Protein AF-A0A943G9S7-F1 (afdb_monomer_lite)

Sequence (326 aa):
RADAIAAVGNPVALDTYTQAGNLLAGADPEYLALVVYMPETVGNEANYRGQTAPKIELGVNLVATQDTVESDSFDNQYDADAAYEKIYVDNGNGTYTEDGQLYVLIEDTYIPVTADDTVDGLYTNENGDAYVATQQAVKSTFENGADHITFIQDVSLENTGSYGNGTPDTYILTPNAVLDLNGHTITVLSNDCFMIAGSGTVIKNGQIKAGPMSGSATGKITYSLAVTANSQDVVIEDLVCEGGIEVLGRSTATLRNVTVTATNFYTMYLVGGATATVESGDFTAKSGLQHFYIQDGGSELILKGGTFSGGTPTKTGSGTLTNLIG

pLDDT: mean 88.07, std 11.84, range [48.5, 98.94]

Radius of gyration: 26.95 Å; chains: 1; bounding box: 69×49×82 Å

Foldseek 3Di:
DVVLCVVVPHDDDPLQDDDDDDDDDPDDDDDDDDDDDDDPPDDCVPPDDDDDDDDDDDDDDDDDAQDQPDADPPGSCPCVVPDDDFDWRDPVQQWTDTPNWIFHAAPNDTATWDDDPPFPQWIAGPVRAIEGRELRNLLVCQVVQHQHYEYSEAYEHDQSAAPDPRDRAAERQHANHEAHPRAYEYEYPYLAEHEYQHANYEYEDYEFEFDAHPPDPPATRFAHYEYDNLHENYEYEHYEYEHAYEYEAVYEYEYYAYEFAGGPAANYEYDRLYEYEYQEYEFEGDPPYANYEHADQNYEYEYNYYAYDVGDHGYDHDYYYHYNDD

Structure (mmCIF, N/CA/C/O backbone):
data_AF-A0A943G9S7-F1
#
_entry.id   AF-A0A943G9S7-F1
#
loop_
_atom_site.group_PDB
_atom_site.id
_atom_site.type_symbol
_atom_site.label_atom_id
_atom_site.label_alt_id
_atom_site.label_comp_id
_atom_site.label_asym_id
_atom_site.label_entity_id
_atom_site.label_seq_id
_atom_site.pdbx_PDB_ins_code
_atom_site.Cartn_x
_atom_site.Cartn_y
_atom_site.Cartn_z
_atom_site.occupancy
_atom_site.B_iso_or_equiv
_atom_site.auth_seq_id
_atom_site.auth_comp_id
_atom_site.auth_asym_id
_atom_site.auth_atom_id
_atom_site.pdbx_PDB_model_num
ATOM 1 N N . ARG A 1 1 ? 45.496 -1.214 -12.993 1.00 72.38 1 ARG A N 1
ATOM 2 C CA . ARG A 1 1 ? 44.106 -0.753 -12.758 1.00 72.38 1 ARG A CA 1
ATOM 3 C C . ARG A 1 1 ? 43.838 0.557 -13.486 1.00 72.38 1 ARG A C 1
ATOM 5 O O . ARG A 1 1 ? 43.071 0.512 -14.431 1.00 72.38 1 ARG A O 1
ATOM 12 N N . ALA A 1 2 ? 44.473 1.670 -13.095 1.00 79.00 2 ALA A N 1
ATOM 13 C CA . ALA A 1 2 ? 44.256 2.980 -13.723 1.00 79.00 2 ALA A CA 1
ATOM 14 C C . ALA A 1 2 ? 44.437 2.940 -15.250 1.00 79.00 2 ALA A C 1
ATOM 16 O O . ALA A 1 2 ? 43.547 3.375 -15.965 1.00 79.00 2 ALA A O 1
ATOM 17 N N . ASP A 1 3 ? 45.502 2.298 -15.736 1.00 83.44 3 ASP A N 1
ATOM 18 C CA . ASP A 1 3 ? 45.752 2.182 -17.180 1.00 83.44 3 ASP A CA 1
ATOM 19 C C . ASP A 1 3 ? 44.702 1.330 -17.912 1.00 83.44 3 ASP A C 1
ATOM 21 O O . ASP A 1 3 ? 44.318 1.650 -19.030 1.00 83.44 3 ASP A O 1
ATOM 25 N N . ALA A 1 4 ? 44.194 0.268 -17.275 1.00 80.00 4 ALA A N 1
ATOM 26 C CA . ALA A 1 4 ? 43.162 -0.596 -17.857 1.00 80.00 4 ALA A CA 1
ATOM 27 C C . ALA A 1 4 ? 41.788 0.093 -17.886 1.00 80.00 4 ALA A C 1
ATOM 29 O O . ALA A 1 4 ? 41.068 -0.021 -18.869 1.00 80.00 4 ALA A O 1
ATOM 30 N N . ILE A 1 5 ? 41.453 0.842 -16.829 1.00 81.06 5 ILE A N 1
ATOM 31 C CA . ILE A 1 5 ? 40.248 1.680 -16.761 1.00 81.06 5 ILE A CA 1
ATOM 32 C C . ILE A 1 5 ? 40.331 2.807 -17.799 1.00 81.06 5 ILE A C 1
ATOM 34 O O . ILE A 1 5 ? 39.377 3.036 -18.529 1.00 81.06 5 ILE A O 1
ATOM 38 N N . ALA A 1 6 ? 41.487 3.464 -17.917 1.00 83.94 6 ALA A N 1
ATOM 39 C CA . ALA A 1 6 ? 41.703 4.523 -18.898 1.00 83.94 6 ALA A CA 1
ATOM 40 C C . ALA A 1 6 ? 41.626 4.006 -20.344 1.00 83.94 6 ALA A C 1
ATOM 42 O O . ALA A 1 6 ? 41.114 4.709 -21.209 1.00 83.94 6 ALA A O 1
ATOM 43 N N . ALA A 1 7 ? 42.089 2.777 -20.605 1.00 83.69 7 ALA A N 1
ATOM 44 C CA . ALA A 1 7 ? 42.025 2.161 -21.930 1.00 83.69 7 ALA A CA 1
ATOM 45 C C . ALA A 1 7 ? 40.589 1.885 -22.407 1.00 83.69 7 ALA A C 1
ATOM 47 O O . ALA A 1 7 ? 40.342 1.927 -23.609 1.00 83.69 7 ALA A O 1
ATOM 48 N N . VAL A 1 8 ? 39.652 1.629 -21.486 1.00 83.19 8 VAL A N 1
ATOM 49 C CA . VAL A 1 8 ? 38.223 1.431 -21.802 1.00 83.19 8 VAL A CA 1
ATOM 50 C C . VAL A 1 8 ? 37.393 2.715 -21.656 1.00 83.19 8 VAL A C 1
ATOM 52 O O . VAL A 1 8 ? 36.189 2.713 -21.896 1.00 83.19 8 VAL A O 1
ATOM 55 N N . GLY A 1 9 ? 38.030 3.829 -21.280 1.00 81.75 9 GLY A N 1
ATOM 56 C CA . GLY A 1 9 ? 37.403 5.142 -21.145 1.00 81.75 9 GLY A CA 1
ATOM 57 C C . GLY A 1 9 ? 36.509 5.252 -19.910 1.00 81.75 9 GLY A C 1
ATOM 58 O O . GLY A 1 9 ? 36.973 5.658 -18.846 1.00 81.75 9 GLY A O 1
ATOM 59 N N . ASN A 1 10 ? 35.230 4.899 -20.064 1.00 76.44 10 ASN A N 1
ATOM 60 C CA . ASN A 1 10 ? 34.181 5.057 -19.052 1.00 76.44 10 ASN A CA 1
ATOM 61 C C . ASN A 1 10 ? 33.558 3.694 -18.707 1.00 76.44 10 ASN A C 1
ATOM 63 O O . ASN A 1 10 ? 32.443 3.408 -19.144 1.00 76.44 10 ASN A O 1
ATOM 67 N N . PRO A 1 11 ? 34.263 2.820 -17.967 1.00 80.25 11 PRO A N 1
ATOM 68 C CA . PRO A 1 11 ? 33.695 1.534 -17.596 1.00 80.25 11 PRO A CA 1
ATOM 69 C C . PRO A 1 11 ? 32.494 1.727 -16.668 1.00 80.25 11 PRO A C 1
ATOM 71 O O . PRO A 1 11 ? 32.549 2.520 -15.725 1.00 80.25 11 PRO A O 1
ATOM 74 N N . VAL A 1 12 ? 31.440 0.956 -16.915 1.00 80.81 12 VAL A N 1
ATOM 75 C CA . VAL A 1 12 ? 30.284 0.822 -16.021 1.00 80.81 12 VAL A CA 1
ATOM 76 C C . VAL A 1 12 ? 30.377 -0.482 -15.229 1.00 80.81 12 VAL A C 1
ATOM 78 O O . VAL A 1 12 ? 31.225 -1.336 -15.508 1.00 80.81 12 VAL A O 1
ATOM 81 N N . ALA A 1 13 ? 29.538 -0.628 -14.207 1.00 78.88 13 ALA A N 1
ATOM 82 C CA . ALA A 1 13 ? 29.465 -1.868 -13.451 1.00 78.88 13 ALA A CA 1
ATOM 83 C C . ALA A 1 13 ? 28.890 -2.995 -14.329 1.00 78.88 13 ALA A C 1
ATOM 85 O O . ALA A 1 13 ? 27.973 -2.777 -15.118 1.00 78.88 13 ALA A O 1
ATOM 86 N N . LEU A 1 14 ? 29.463 -4.199 -14.222 1.00 77.50 14 LEU A N 1
ATOM 87 C CA . LEU A 1 14 ? 29.097 -5.329 -15.086 1.00 77.50 14 LEU A CA 1
ATOM 88 C C . LEU A 1 14 ? 27.640 -5.776 -14.892 1.00 77.50 14 LEU A C 1
ATOM 90 O O . LEU A 1 14 ? 27.011 -6.217 -15.843 1.00 77.50 14 LEU A O 1
ATOM 94 N N . ASP A 1 15 ? 27.115 -5.658 -13.675 1.00 70.75 15 ASP A N 1
ATOM 95 C CA . ASP A 1 15 ? 25.747 -6.033 -13.297 1.00 70.75 15 ASP A CA 1
ATOM 96 C C . ASP A 1 15 ? 24.657 -5.150 -13.923 1.00 70.75 15 ASP A C 1
ATOM 98 O O . ASP A 1 15 ? 23.493 -5.531 -13.920 1.00 70.75 15 ASP A O 1
ATOM 102 N N . THR A 1 16 ? 25.034 -4.000 -14.481 1.00 64.81 16 THR A N 1
ATOM 103 C CA . THR A 1 16 ? 24.116 -3.013 -15.072 1.00 64.81 16 THR A CA 1
ATOM 104 C C . THR A 1 16 ? 24.398 -2.744 -16.551 1.00 64.81 16 THR A C 1
ATOM 106 O O . THR A 1 16 ? 23.715 -1.937 -17.178 1.00 64.81 16 THR A O 1
ATOM 109 N N . TYR A 1 17 ? 25.402 -3.402 -17.141 1.00 75.31 17 TYR A N 1
ATOM 110 C CA . TYR A 1 17 ? 25.752 -3.178 -18.539 1.00 75.31 17 TYR A CA 1
ATOM 111 C C . TYR A 1 17 ? 24.788 -3.909 -19.477 1.00 75.31 17 TYR A C 1
ATOM 113 O O . TYR A 1 17 ? 24.785 -5.136 -19.551 1.00 75.31 17 TYR A O 1
ATOM 121 N N . THR A 1 18 ? 24.023 -3.140 -20.250 1.00 70.56 18 THR A N 1
ATOM 122 C CA . THR A 1 18 ? 23.314 -3.614 -21.443 1.00 70.56 18 THR A CA 1
ATOM 123 C C . THR A 1 18 ? 23.574 -2.651 -22.595 1.00 70.56 18 THR A C 1
ATOM 125 O O . THR A 1 18 ? 23.620 -1.437 -22.393 1.00 70.56 18 THR A O 1
ATOM 128 N N . GLN A 1 19 ? 23.744 -3.184 -23.804 1.00 74.44 19 GLN A N 1
ATOM 129 C CA . GLN A 1 19 ? 23.865 -2.399 -25.027 1.00 74.44 19 GLN A CA 1
ATOM 130 C C . GLN A 1 19 ? 22.923 -2.972 -26.086 1.00 74.44 19 GLN A C 1
ATOM 132 O O . GLN A 1 19 ? 23.020 -4.148 -26.427 1.00 74.44 19 GLN A O 1
ATOM 137 N N . ALA A 1 20 ? 22.023 -2.132 -26.593 1.00 72.50 20 ALA A N 1
ATOM 138 C CA . ALA A 1 20 ? 21.231 -2.413 -27.784 1.00 72.50 20 ALA A CA 1
ATOM 139 C C . ALA A 1 20 ? 21.891 -1.741 -28.996 1.00 72.50 20 ALA A C 1
ATOM 141 O O . ALA A 1 20 ? 22.454 -0.649 -28.869 1.00 72.50 20 ALA A O 1
ATOM 142 N N . GLY A 1 21 ? 21.825 -2.378 -30.162 1.00 71.88 21 GLY A N 1
ATOM 143 C CA . GLY A 1 21 ? 22.402 -1.839 -31.387 1.00 71.88 21 GLY A CA 1
ATOM 144 C C . GLY A 1 21 ? 22.154 -2.728 -32.600 1.00 71.88 21 GLY A C 1
ATOM 145 O O . GLY A 1 21 ? 21.796 -3.896 -32.461 1.00 71.88 21 GLY A O 1
ATOM 146 N N . ASN A 1 22 ? 22.391 -2.160 -33.784 1.00 72.56 22 ASN A N 1
ATOM 147 C CA . ASN A 1 22 ? 22.291 -2.863 -35.061 1.00 72.56 22 ASN A CA 1
ATOM 148 C C . ASN A 1 22 ? 23.697 -3.080 -35.623 1.00 72.56 22 ASN A C 1
ATOM 150 O O . ASN A 1 22 ? 24.471 -2.131 -35.764 1.00 72.56 22 ASN A O 1
ATOM 154 N N . LEU A 1 23 ? 24.021 -4.316 -35.997 1.00 75.56 23 LEU A N 1
ATOM 155 C CA . LEU A 1 23 ? 25.270 -4.630 -36.686 1.00 75.56 23 LEU A CA 1
ATOM 156 C C . LEU A 1 23 ? 25.058 -4.476 -38.194 1.00 75.56 23 LEU A C 1
ATOM 158 O O . LEU A 1 23 ? 24.641 -5.409 -38.869 1.00 75.56 23 LEU A O 1
ATOM 162 N N . LEU A 1 24 ? 25.328 -3.284 -38.729 1.00 72.50 24 LEU A N 1
ATOM 163 C CA . LEU A 1 24 ? 25.177 -3.034 -40.165 1.00 72.50 24 LEU A CA 1
ATOM 164 C C . LEU A 1 24 ? 26.254 -3.767 -40.980 1.00 72.50 24 LEU A C 1
ATOM 166 O O . LEU A 1 24 ? 27.428 -3.818 -40.603 1.00 72.50 24 LEU A O 1
ATOM 170 N N . ALA A 1 25 ? 25.879 -4.257 -42.162 1.00 71.44 25 ALA A N 1
ATOM 171 C CA . ALA A 1 25 ? 26.810 -4.897 -43.084 1.00 71.44 25 ALA A CA 1
ATOM 172 C C . ALA A 1 25 ? 27.992 -3.971 -43.443 1.00 71.44 25 ALA A C 1
ATOM 174 O O . ALA A 1 25 ? 27.821 -2.887 -44.002 1.00 71.44 25 ALA A O 1
ATOM 175 N N . GLY A 1 26 ? 29.214 -4.422 -43.143 1.00 74.94 26 GLY A N 1
ATOM 176 C CA . GLY A 1 26 ? 30.444 -3.663 -43.393 1.00 74.94 26 GLY A CA 1
ATOM 177 C C . GLY A 1 26 ? 30.731 -2.541 -42.389 1.00 74.94 26 GLY A C 1
ATOM 178 O O . GLY A 1 26 ? 31.685 -1.794 -42.609 1.00 74.94 26 GLY A O 1
ATOM 179 N N . ALA A 1 27 ? 29.944 -2.418 -41.315 1.00 78.00 27 ALA A N 1
ATOM 180 C CA . ALA A 1 27 ? 30.284 -1.554 -40.191 1.00 78.00 27 ALA A CA 1
ATOM 181 C C . ALA A 1 27 ? 31.512 -2.074 -39.435 1.00 78.00 27 ALA A C 1
ATOM 183 O O . ALA A 1 27 ? 31.846 -3.264 -39.476 1.00 78.00 27 ALA A O 1
ATOM 184 N N . ASP A 1 28 ? 32.183 -1.160 -38.738 1.00 81.75 28 ASP A N 1
ATOM 185 C CA . ASP A 1 28 ? 33.265 -1.527 -37.836 1.00 81.75 28 ASP A CA 1
ATOM 186 C C . ASP A 1 28 ? 32.715 -2.409 -36.698 1.00 81.75 28 ASP A C 1
ATOM 188 O O . ASP A 1 28 ? 31.637 -2.127 -36.172 1.00 81.75 28 ASP A O 1
ATOM 192 N N . PRO A 1 29 ? 33.428 -3.479 -36.305 1.00 77.06 29 PRO A N 1
ATOM 193 C CA . PRO A 1 29 ? 32.984 -4.358 -35.232 1.00 77.06 29 PRO A CA 1
ATOM 194 C C . PRO A 1 29 ? 32.877 -3.601 -33.906 1.00 77.06 29 PRO A C 1
ATOM 196 O O . PRO A 1 29 ? 33.794 -2.870 -33.520 1.00 77.06 29 PRO A O 1
ATOM 199 N N . GLU A 1 30 ? 31.788 -3.835 -33.178 1.00 78.25 30 GLU A N 1
ATOM 200 C CA . GLU A 1 30 ? 31.642 -3.355 -31.808 1.00 78.25 30 GLU A CA 1
ATOM 201 C C . GLU A 1 30 ? 32.348 -4.300 -30.831 1.00 78.25 30 GLU A C 1
ATOM 203 O O . GLU A 1 30 ? 32.206 -5.523 -30.893 1.00 78.25 30 GLU A O 1
ATOM 208 N N . TYR A 1 31 ? 33.140 -3.729 -29.923 1.00 79.00 31 TYR A N 1
ATOM 209 C CA . TYR A 1 31 ? 33.925 -4.488 -28.954 1.00 79.00 31 TYR A CA 1
ATOM 210 C C . TYR A 1 31 ? 33.405 -4.264 -27.540 1.00 79.00 31 TYR A C 1
ATOM 212 O O . TYR A 1 31 ? 33.403 -3.140 -27.041 1.00 79.00 31 TYR A O 1
ATOM 220 N N . LEU A 1 32 ? 33.085 -5.361 -26.856 1.00 78.81 32 LEU A N 1
ATOM 221 C CA . LEU A 1 32 ? 32.878 -5.366 -25.414 1.00 78.81 32 LEU A CA 1
ATOM 222 C C . LEU A 1 32 ? 34.218 -5.573 -24.697 1.00 78.81 32 LEU A C 1
ATOM 224 O O . LEU A 1 32 ? 34.875 -6.601 -24.872 1.00 78.81 32 LEU A O 1
ATOM 228 N N . ALA A 1 33 ? 34.616 -4.612 -23.863 1.00 85.06 33 ALA A N 1
ATOM 229 C CA . ALA A 1 33 ? 35.825 -4.702 -23.050 1.00 85.06 33 ALA A CA 1
ATOM 230 C C . ALA A 1 33 ? 35.476 -4.878 -21.567 1.00 85.06 33 ALA A C 1
ATOM 232 O O . ALA A 1 33 ? 34.864 -4.007 -20.954 1.00 85.06 33 ALA A O 1
ATOM 233 N N . LEU A 1 34 ? 35.918 -5.989 -20.970 1.00 84.00 34 LEU A N 1
ATOM 234 C CA . LEU A 1 34 ? 35.745 -6.256 -19.543 1.00 84.00 34 LEU A CA 1
ATOM 235 C C . LEU A 1 34 ? 37.044 -5.998 -18.774 1.00 84.00 34 LEU A C 1
ATOM 237 O O . LEU A 1 34 ? 38.086 -6.581 -19.076 1.00 84.00 34 LEU A O 1
ATOM 241 N N . VAL A 1 35 ? 36.968 -5.175 -17.727 1.00 85.19 35 VAL A N 1
ATOM 242 C CA . VAL A 1 35 ? 38.102 -4.897 -16.837 1.00 85.19 35 VAL A CA 1
ATOM 243 C C . VAL A 1 35 ? 37.880 -5.565 -15.484 1.00 85.19 35 VAL A C 1
ATOM 245 O O . VAL A 1 35 ? 37.068 -5.114 -14.683 1.00 85.19 35 VAL A O 1
ATOM 248 N N . VAL A 1 36 ? 38.654 -6.614 -15.198 1.00 82.69 36 VAL A N 1
ATOM 249 C CA . VAL A 1 36 ? 38.657 -7.304 -13.898 1.00 82.69 36 VAL A CA 1
ATOM 250 C C . VAL A 1 36 ? 39.912 -6.916 -13.118 1.00 82.69 36 VAL A C 1
ATOM 252 O O . VAL A 1 36 ? 41.027 -7.025 -13.631 1.00 82.69 36 VAL A O 1
ATOM 255 N N . TYR A 1 37 ? 39.757 -6.461 -11.874 1.00 80.50 37 TYR A N 1
ATOM 256 C CA . TYR A 1 37 ? 40.886 -6.100 -11.014 1.00 80.50 37 TYR A CA 1
ATOM 257 C C . TYR A 1 37 ? 40.608 -6.391 -9.531 1.00 80.50 37 TYR A C 1
ATOM 259 O O . TYR A 1 37 ? 39.464 -6.388 -9.087 1.00 80.50 37 TYR A O 1
ATOM 267 N N . MET A 1 38 ? 41.672 -6.614 -8.755 1.00 78.06 38 MET A N 1
ATOM 268 C CA . MET A 1 38 ? 41.608 -6.735 -7.291 1.00 78.06 38 MET A CA 1
ATOM 269 C C . MET A 1 38 ? 41.439 -5.352 -6.637 1.00 78.06 38 MET A C 1
ATOM 271 O O . MET A 1 38 ? 42.226 -4.455 -6.959 1.00 78.06 38 MET A O 1
ATOM 275 N N . PRO A 1 39 ? 40.474 -5.149 -5.719 1.00 78.69 39 PRO A N 1
ATOM 276 C CA . PRO A 1 39 ? 40.306 -3.873 -5.026 1.00 78.69 39 PRO A CA 1
ATOM 277 C C . PRO A 1 39 ? 41.534 -3.499 -4.181 1.00 78.69 39 PRO A C 1
ATOM 279 O O . PRO A 1 39 ? 42.114 -4.344 -3.508 1.00 78.69 39 PRO A O 1
ATOM 282 N N . GLU A 1 40 ? 41.893 -2.213 -4.153 1.00 78.44 40 GLU A N 1
ATOM 283 C CA . GLU A 1 40 ? 43.044 -1.700 -3.382 1.00 78.44 40 GLU A CA 1
ATOM 284 C C . GLU A 1 40 ? 42.816 -1.734 -1.860 1.00 78.44 40 GLU A C 1
ATOM 286 O O . GLU A 1 40 ? 43.759 -1.657 -1.077 1.00 78.44 40 GLU A O 1
ATOM 291 N N . THR A 1 41 ? 41.560 -1.873 -1.434 1.00 81.50 41 THR A N 1
ATOM 292 C CA . THR A 1 41 ? 41.162 -2.033 -0.028 1.00 81.50 41 THR A CA 1
ATOM 293 C C . THR A 1 41 ? 41.396 -3.445 0.500 1.00 81.50 41 THR A C 1
ATOM 295 O O . THR A 1 41 ? 41.219 -3.692 1.692 1.00 81.50 41 THR A O 1
ATOM 298 N N . VAL A 1 42 ? 41.762 -4.382 -0.375 1.00 77.25 42 VAL A N 1
ATOM 299 C CA . VAL A 1 42 ? 41.969 -5.781 -0.031 1.00 77.25 42 VAL A CA 1
ATOM 300 C C . VAL A 1 42 ? 43.471 -6.048 0.044 1.00 77.25 42 VAL A C 1
ATOM 302 O O . VAL A 1 42 ? 44.201 -5.889 -0.932 1.00 77.25 42 VAL A O 1
ATOM 305 N N . GLY A 1 43 ? 43.936 -6.431 1.234 1.00 75.31 43 GLY A N 1
ATOM 306 C CA . GLY A 1 43 ? 45.338 -6.747 1.486 1.00 75.31 43 GLY A CA 1
ATOM 307 C C . GLY A 1 43 ? 45.777 -8.099 0.912 1.00 75.31 43 GLY A C 1
ATOM 308 O O . GLY A 1 43 ? 44.995 -8.868 0.348 1.00 75.31 43 GLY A O 1
ATOM 309 N N . ASN A 1 44 ? 47.061 -8.419 1.096 1.00 73.25 44 ASN A N 1
ATOM 310 C CA . ASN A 1 44 ? 47.673 -9.665 0.617 1.00 73.25 44 ASN A CA 1
ATOM 311 C C . ASN A 1 44 ? 47.065 -10.935 1.243 1.00 73.25 44 ASN A C 1
ATOM 313 O O . ASN A 1 44 ? 47.367 -12.041 0.798 1.00 73.25 44 ASN A O 1
ATOM 317 N N . GLU A 1 45 ? 46.223 -10.793 2.263 1.00 74.31 45 GLU A N 1
ATOM 318 C CA . GLU A 1 45 ? 45.441 -11.855 2.889 1.00 74.31 45 GLU A CA 1
ATOM 319 C C . GLU A 1 45 ? 44.411 -12.472 1.931 1.00 74.31 45 GLU A C 1
ATOM 321 O O . GLU A 1 45 ? 44.088 -13.647 2.086 1.00 74.31 45 GLU A O 1
ATOM 326 N N . ALA A 1 46 ? 43.937 -11.726 0.924 1.00 70.25 46 ALA A N 1
ATOM 327 C CA . ALA A 1 46 ? 43.045 -12.254 -0.113 1.00 70.25 46 ALA A CA 1
ATOM 328 C C . ALA A 1 46 ? 43.784 -12.879 -1.300 1.00 70.25 46 ALA A C 1
ATOM 330 O O . ALA A 1 46 ? 43.157 -13.479 -2.176 1.00 70.25 46 ALA A O 1
ATOM 331 N N . ASN A 1 47 ? 45.116 -12.758 -1.345 1.00 72.62 47 ASN A N 1
ATOM 332 C CA . ASN A 1 47 ? 45.882 -13.491 -2.336 1.00 72.62 47 ASN A CA 1
ATOM 333 C C . ASN A 1 47 ? 45.750 -14.976 -2.036 1.00 72.62 47 ASN A C 1
ATOM 335 O O . ASN A 1 47 ? 45.888 -15.436 -0.905 1.00 72.62 47 ASN A O 1
ATOM 339 N N . TYR A 1 48 ? 45.485 -15.733 -3.081 1.00 72.00 48 TYR A N 1
ATOM 340 C CA . TYR A 1 48 ? 45.304 -17.161 -2.994 1.00 72.00 48 TYR A CA 1
ATOM 341 C C . TYR A 1 48 ? 46.592 -17.877 -2.518 1.00 72.00 48 TYR A C 1
ATOM 343 O O . TYR A 1 48 ? 47.673 -17.658 -3.064 1.00 72.00 48 TYR A O 1
ATOM 351 N N . ARG A 1 49 ? 46.482 -18.736 -1.487 1.00 68.81 49 ARG A N 1
ATOM 352 C CA . ARG A 1 49 ? 47.612 -19.471 -0.859 1.00 68.81 49 ARG A CA 1
ATOM 353 C C . ARG A 1 49 ? 47.390 -20.995 -0.755 1.00 68.81 49 ARG A C 1
ATOM 355 O O . ARG A 1 49 ? 48.059 -21.651 0.038 1.00 68.81 49 ARG A O 1
ATOM 362 N N . GLY A 1 50 ? 46.427 -21.548 -1.502 1.00 76.19 50 GLY A N 1
ATOM 363 C CA . GLY A 1 50 ? 46.010 -22.963 -1.445 1.00 76.19 50 GLY A CA 1
ATOM 364 C C . GLY A 1 50 ? 46.462 -23.821 -2.639 1.00 76.19 50 GLY A C 1
ATOM 365 O O . GLY A 1 50 ? 47.373 -23.437 -3.367 1.00 76.19 50 GLY A O 1
ATOM 366 N N . GLN A 1 51 ? 45.810 -24.982 -2.845 1.00 69.56 51 GLN A N 1
ATOM 367 C CA . GLN A 1 51 ? 46.016 -25.872 -4.014 1.00 69.56 51 GLN A CA 1
ATOM 368 C C . GLN A 1 51 ? 44.960 -25.741 -5.140 1.00 69.56 51 GLN A C 1
ATOM 370 O O . GLN A 1 51 ? 45.300 -25.949 -6.303 1.00 69.56 51 GLN A O 1
ATOM 375 N N . THR A 1 52 ? 43.731 -25.297 -4.835 1.00 68.88 52 THR A N 1
ATOM 376 C CA . THR A 1 52 ? 42.678 -24.969 -5.826 1.00 68.88 52 THR A CA 1
ATOM 377 C C . THR A 1 52 ? 42.642 -23.487 -6.238 1.00 68.88 52 THR A C 1
ATOM 379 O O . THR A 1 52 ? 42.191 -22.653 -5.459 1.00 68.88 52 THR A O 1
ATOM 382 N N . ALA A 1 53 ? 43.073 -23.149 -7.459 1.00 78.31 53 ALA A N 1
ATOM 383 C CA . ALA A 1 53 ? 43.119 -21.764 -7.948 1.00 78.31 53 ALA A CA 1
ATOM 384 C C . ALA A 1 53 ? 41.737 -21.065 -7.936 1.00 78.31 53 ALA A C 1
ATOM 386 O O . ALA A 1 53 ? 40.729 -21.718 -8.219 1.00 78.31 53 ALA A O 1
ATOM 387 N N . PRO A 1 54 ? 41.671 -19.747 -7.650 1.00 72.75 54 PRO A N 1
ATOM 388 C CA . PRO A 1 54 ? 40.431 -18.989 -7.744 1.00 72.75 54 PRO A CA 1
ATOM 389 C C . PRO A 1 54 ? 39.966 -18.935 -9.200 1.00 72.75 54 PRO A C 1
ATOM 391 O O . PRO A 1 54 ? 40.763 -18.714 -10.115 1.00 72.75 54 PRO A O 1
ATOM 394 N N . LYS A 1 55 ? 38.667 -19.134 -9.403 1.00 76.25 55 LYS A N 1
ATOM 395 C CA . LYS A 1 55 ? 38.008 -19.098 -10.707 1.00 76.25 55 LYS A CA 1
ATOM 396 C C . LYS A 1 55 ? 36.949 -18.003 -10.683 1.00 76.25 55 LYS A C 1
ATOM 398 O O . LYS A 1 55 ? 36.221 -17.885 -9.702 1.00 76.25 55 LYS A O 1
ATOM 403 N N . ILE A 1 56 ? 36.870 -17.235 -11.764 1.00 75.19 56 ILE A N 1
ATOM 404 C CA . ILE A 1 56 ? 35.742 -16.350 -12.053 1.00 75.19 56 ILE A CA 1
ATOM 405 C C . ILE A 1 56 ? 35.005 -16.984 -13.230 1.00 75.19 56 ILE A C 1
ATOM 407 O O . ILE A 1 56 ? 35.625 -17.299 -14.247 1.00 75.19 56 ILE A O 1
ATOM 411 N N . GLU A 1 57 ? 33.710 -17.222 -13.068 1.00 77.75 57 GLU A N 1
ATOM 412 C CA . GLU A 1 57 ? 32.821 -17.632 -14.151 1.00 77.75 57 GLU A CA 1
ATOM 413 C C . GLU A 1 57 ? 32.035 -16.406 -14.600 1.00 77.75 57 GLU A C 1
ATOM 415 O O . GLU A 1 57 ? 31.481 -15.683 -13.776 1.00 77.75 57 GLU A O 1
ATOM 420 N N . LEU A 1 58 ? 32.052 -16.146 -15.903 1.00 74.81 58 LEU A N 1
ATOM 421 C CA . LEU A 1 58 ? 31.390 -15.012 -16.533 1.00 74.81 58 LEU A CA 1
ATOM 422 C C . LEU A 1 58 ? 30.547 -15.551 -17.683 1.00 74.81 58 LEU A C 1
ATOM 424 O O . LEU A 1 58 ? 30.989 -16.459 -18.392 1.00 74.81 58 LEU A O 1
ATOM 428 N N . GLY A 1 59 ? 29.361 -14.983 -17.866 1.00 68.50 59 GLY A N 1
ATOM 429 C CA . GLY A 1 59 ? 28.478 -15.273 -18.989 1.00 68.50 59 GLY A CA 1
ATOM 430 C C . GLY A 1 59 ? 28.140 -13.991 -19.739 1.00 68.50 59 GLY A C 1
ATOM 431 O O . GLY A 1 59 ? 28.022 -12.933 -19.127 1.00 68.50 59 GLY A O 1
ATOM 432 N N . VAL A 1 60 ? 27.995 -14.099 -21.058 1.00 74.00 60 VAL A N 1
ATOM 433 C CA . VAL A 1 60 ? 27.386 -13.072 -21.910 1.00 74.00 60 VAL A CA 1
ATOM 434 C C . VAL A 1 60 ? 26.172 -13.728 -22.544 1.00 74.00 60 VAL A C 1
ATOM 436 O O . VAL A 1 60 ? 26.312 -14.800 -23.135 1.00 74.00 60 VAL A O 1
ATOM 439 N N . ASN A 1 61 ? 25.003 -13.112 -22.398 1.00 71.81 61 ASN A N 1
ATOM 440 C CA . ASN A 1 61 ? 23.836 -13.494 -23.177 1.00 71.81 61 ASN A CA 1
ATOM 441 C C . ASN A 1 61 ? 23.744 -12.549 -24.375 1.00 71.81 61 ASN A C 1
ATOM 443 O O . ASN A 1 61 ? 23.761 -11.333 -24.193 1.00 71.81 61 ASN A O 1
ATOM 447 N N . LEU A 1 62 ? 23.710 -13.105 -25.584 1.00 75.38 62 LEU A N 1
ATOM 448 C CA . LEU A 1 62 ? 23.579 -12.346 -26.822 1.00 75.38 62 LEU A CA 1
ATOM 449 C C . LEU A 1 62 ? 22.332 -12.844 -27.538 1.00 75.38 62 LEU A C 1
ATOM 451 O O . LEU A 1 62 ? 22.288 -13.989 -27.985 1.00 75.38 62 LEU A O 1
ATOM 455 N N . VAL A 1 63 ? 21.351 -11.959 -27.654 1.00 74.56 63 VAL A N 1
ATOM 456 C CA . VAL A 1 63 ? 20.186 -12.144 -28.514 1.00 74.56 63 VAL A CA 1
ATOM 457 C C . VAL A 1 63 ? 20.345 -11.176 -29.678 1.00 74.56 63 VAL A C 1
ATOM 459 O O . VAL A 1 63 ? 20.674 -10.011 -29.472 1.00 74.56 63 VAL A O 1
ATOM 462 N N . ALA A 1 64 ? 20.182 -11.680 -30.897 1.00 74.69 64 ALA A N 1
ATOM 463 C CA . ALA A 1 64 ? 20.304 -10.907 -32.123 1.00 74.69 64 ALA A CA 1
ATOM 464 C C . ALA A 1 64 ? 19.238 -11.373 -33.119 1.00 74.69 64 ALA A C 1
ATOM 466 O O . ALA A 1 64 ? 18.948 -12.567 -33.196 1.00 74.69 64 ALA A O 1
ATOM 467 N N . THR A 1 65 ? 18.691 -10.428 -33.874 1.00 70.69 65 THR A N 1
ATOM 468 C CA . THR A 1 65 ? 17.744 -10.650 -34.973 1.00 70.69 65 THR A CA 1
ATOM 469 C C . THR A 1 65 ? 18.277 -9.972 -36.231 1.00 70.69 65 THR A C 1
ATOM 471 O O . THR A 1 65 ? 19.034 -9.004 -36.133 1.00 70.69 65 THR A O 1
ATOM 474 N N . GLN A 1 66 ? 17.875 -10.446 -37.409 1.00 74.12 66 GLN A N 1
ATOM 475 C CA . GLN A 1 66 ? 18.109 -9.756 -38.678 1.00 74.12 66 GLN A CA 1
ATOM 476 C C . GLN A 1 66 ? 17.673 -8.281 -38.610 1.00 74.12 66 GLN A C 1
ATOM 478 O O . GLN A 1 66 ? 16.563 -7.969 -38.175 1.00 74.12 66 GLN A O 1
ATOM 483 N N . ASP A 1 67 ? 18.513 -7.375 -39.117 1.00 71.19 67 ASP A N 1
ATOM 484 C CA . ASP A 1 67 ? 18.075 -6.021 -39.463 1.00 71.19 67 ASP A CA 1
ATOM 485 C C . ASP A 1 67 ? 17.399 -6.063 -40.846 1.00 71.19 67 ASP A C 1
ATOM 487 O O . ASP A 1 67 ? 17.937 -6.628 -41.798 1.00 71.19 67 ASP A O 1
ATOM 491 N N . THR A 1 68 ? 16.222 -5.448 -40.989 1.00 68.50 68 THR A N 1
ATOM 492 C CA . THR A 1 68 ? 15.387 -5.473 -42.215 1.00 68.50 68 THR A CA 1
ATOM 493 C C . THR A 1 68 ? 16.064 -4.917 -43.480 1.00 68.50 68 THR A C 1
ATOM 495 O O . THR A 1 68 ? 15.513 -5.015 -44.583 1.00 68.50 68 THR A O 1
ATOM 498 N N . VAL A 1 69 ? 17.257 -4.331 -43.332 1.00 69.19 69 VAL A N 1
ATOM 499 C CA . VAL A 1 69 ? 18.135 -3.880 -44.421 1.00 69.19 69 VAL A CA 1
ATOM 500 C C . VAL A 1 69 ? 18.980 -5.003 -45.044 1.00 69.19 69 VAL A C 1
ATOM 502 O O . VAL A 1 69 ? 19.566 -4.794 -46.108 1.00 69.19 69 VAL A O 1
ATOM 505 N N . GLU A 1 70 ? 19.050 -6.184 -44.425 1.00 67.69 70 GLU A N 1
ATOM 506 C CA . GLU A 1 70 ? 19.762 -7.355 -44.945 1.00 67.69 70 GLU A CA 1
ATOM 507 C C . GLU A 1 70 ? 18.852 -8.217 -45.835 1.00 67.69 70 GLU A C 1
ATOM 509 O O . GLU A 1 70 ? 17.679 -8.411 -45.535 1.00 67.69 70 GLU A O 1
ATOM 514 N N . SER A 1 71 ? 19.379 -8.757 -46.939 1.00 75.25 71 SER A N 1
ATOM 515 C CA . SER A 1 71 ? 18.638 -9.667 -47.829 1.00 75.25 71 SER A CA 1
ATOM 516 C C . SER A 1 71 ? 19.549 -10.762 -48.370 1.00 75.25 71 SER A C 1
ATOM 518 O O . SER A 1 71 ? 20.720 -10.502 -48.665 1.00 75.25 71 SER A O 1
ATOM 520 N N . ASP A 1 72 ? 19.018 -11.973 -48.520 1.00 70.19 72 ASP A N 1
ATOM 521 C CA . ASP A 1 72 ? 19.719 -13.096 -49.140 1.00 70.19 72 ASP A CA 1
ATOM 522 C C . ASP A 1 72 ? 19.007 -13.579 -50.419 1.00 70.19 72 ASP A C 1
ATOM 524 O O . ASP A 1 72 ? 18.237 -12.849 -51.047 1.00 70.19 72 ASP A O 1
ATOM 528 N N . SER A 1 73 ? 19.315 -14.796 -50.880 1.00 80.00 73 SER A N 1
ATOM 529 C CA . SER A 1 73 ? 18.681 -15.360 -52.077 1.00 80.00 73 SER A CA 1
ATOM 530 C C . SER A 1 73 ? 17.198 -15.724 -51.911 1.00 80.00 73 SER A C 1
ATOM 532 O O . SER A 1 73 ? 16.577 -16.098 -52.908 1.00 80.00 73 SER A O 1
ATOM 534 N N . PHE A 1 74 ? 16.648 -15.664 -50.695 1.00 73.69 74 PHE A N 1
ATOM 535 C CA . PHE A 1 74 ? 15.252 -15.960 -50.385 1.00 73.69 74 PHE A CA 1
ATOM 536 C C . PHE A 1 74 ? 14.437 -14.667 -50.238 1.00 73.69 74 PHE A C 1
ATOM 538 O O . PHE A 1 74 ? 13.597 -14.411 -51.101 1.00 73.69 74 PHE A O 1
ATOM 545 N N . ASP A 1 75 ? 14.701 -13.846 -49.215 1.00 79.06 75 ASP A N 1
ATOM 546 C CA . ASP A 1 75 ? 14.099 -12.518 -49.002 1.00 79.06 75 ASP A CA 1
ATOM 547 C C . ASP A 1 75 ? 14.832 -11.725 -47.887 1.00 79.06 75 ASP A C 1
ATOM 549 O O . ASP A 1 75 ? 16.015 -11.947 -47.62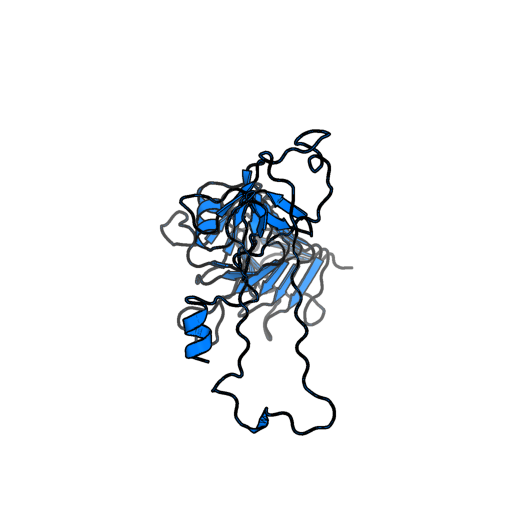5 1.00 79.06 75 ASP A O 1
ATOM 553 N N . ASN A 1 76 ? 14.159 -10.737 -47.287 1.00 79.19 76 ASN A N 1
ATOM 554 C CA . ASN A 1 76 ? 14.646 -9.909 -46.181 1.00 79.19 76 ASN A CA 1
ATOM 555 C C . ASN A 1 76 ? 13.848 -10.107 -44.872 1.00 79.19 76 ASN A C 1
ATOM 557 O O . ASN A 1 76 ? 13.751 -9.177 -44.074 1.00 79.19 76 ASN A O 1
ATOM 561 N N . GLN A 1 77 ? 13.196 -11.262 -44.697 1.00 80.12 77 GLN A N 1
ATOM 562 C CA . GLN A 1 77 ? 12.244 -11.529 -43.607 1.00 80.12 77 GLN A CA 1
ATOM 563 C C . GLN A 1 77 ? 12.459 -12.896 -42.939 1.00 80.12 77 GLN A C 1
ATOM 565 O O . GLN A 1 77 ? 11.556 -13.405 -42.275 1.00 80.12 77 GLN A O 1
ATOM 570 N N . TYR A 1 78 ? 13.628 -13.519 -43.083 1.00 74.62 78 TYR A N 1
ATOM 571 C CA . TYR A 1 78 ? 13.831 -14.884 -42.591 1.00 74.62 78 TYR A CA 1
ATOM 572 C C . TYR A 1 78 ? 13.855 -15.004 -41.056 1.00 74.62 78 TYR A C 1
ATOM 574 O O . TYR A 1 78 ? 13.569 -16.090 -40.553 1.00 74.62 78 TYR A O 1
ATOM 582 N N . ASP A 1 79 ? 14.093 -13.912 -40.318 1.00 73.75 79 ASP A N 1
ATOM 583 C CA . ASP A 1 79 ? 13.947 -13.876 -38.850 1.00 73.75 79 ASP A CA 1
ATOM 584 C C . ASP A 1 79 ? 12.604 -13.284 -38.376 1.00 73.75 79 ASP A C 1
ATOM 586 O O . ASP A 1 79 ? 12.390 -13.146 -37.173 1.00 73.75 79 ASP A O 1
ATOM 590 N N . ALA A 1 80 ? 11.671 -12.955 -39.280 1.00 73.44 80 ALA A N 1
ATOM 591 C CA . ALA A 1 80 ? 10.401 -12.315 -38.907 1.00 73.44 80 ALA A CA 1
ATOM 592 C C . ALA A 1 80 ? 9.555 -13.161 -37.933 1.00 73.44 80 ALA A C 1
ATOM 594 O O . ALA A 1 80 ? 8.846 -12.607 -37.096 1.00 73.44 80 ALA A O 1
ATOM 595 N N . ASP A 1 81 ? 9.677 -14.490 -38.016 1.00 75.19 81 ASP A N 1
ATOM 596 C CA . ASP A 1 81 ? 9.017 -15.455 -37.127 1.00 75.19 81 ASP A CA 1
ATOM 597 C C . ASP A 1 81 ? 10.009 -16.155 -36.171 1.00 75.19 81 ASP A C 1
ATOM 599 O O . ASP A 1 81 ? 9.670 -17.163 -35.538 1.00 75.19 81 ASP A O 1
ATOM 603 N N . ALA A 1 82 ? 11.255 -15.675 -36.074 1.00 71.81 82 ALA A N 1
ATOM 604 C CA . ALA A 1 82 ? 12.239 -16.260 -35.172 1.00 71.81 82 ALA A CA 1
ATOM 605 C C . ALA A 1 82 ? 11.829 -15.993 -33.718 1.00 71.81 82 ALA A C 1
ATOM 607 O O . ALA A 1 82 ? 11.786 -14.856 -33.255 1.00 71.81 82 ALA A O 1
ATOM 608 N N . ALA A 1 83 ? 11.534 -17.058 -32.973 1.00 69.50 83 ALA A N 1
ATOM 609 C CA . ALA A 1 83 ? 11.284 -16.950 -31.544 1.00 69.50 83 ALA A CA 1
ATOM 610 C C . ALA A 1 83 ? 12.613 -16.730 -30.813 1.00 69.50 83 ALA A C 1
ATOM 612 O O . ALA A 1 83 ? 13.465 -17.622 -30.785 1.00 69.50 83 ALA A O 1
ATOM 613 N N . TYR A 1 84 ? 12.770 -15.565 -30.194 1.00 72.62 84 TYR A N 1
ATOM 614 C CA . TYR A 1 84 ? 13.873 -15.276 -29.288 1.00 72.62 84 TYR A CA 1
ATOM 615 C C . TYR A 1 84 ? 13.361 -15.054 -27.868 1.00 72.62 84 TYR A C 1
ATOM 617 O O . TYR A 1 84 ? 12.219 -14.655 -27.633 1.00 72.62 84 TYR A O 1
ATOM 625 N N . GLU A 1 85 ? 14.221 -15.362 -26.902 1.00 76.06 85 GLU A N 1
ATOM 626 C CA . GLU A 1 85 ? 13.957 -15.063 -25.503 1.00 76.06 85 GLU A CA 1
ATOM 627 C C . GLU A 1 85 ? 14.025 -13.547 -25.310 1.00 76.06 85 GLU A C 1
ATOM 629 O O . GLU A 1 85 ? 15.038 -12.916 -25.624 1.00 76.06 85 GLU A O 1
ATOM 634 N N . LYS A 1 86 ? 12.935 -12.953 -24.818 1.00 80.69 86 LYS A N 1
ATOM 635 C CA . LYS A 1 86 ? 12.932 -11.540 -24.450 1.00 80.69 86 LYS A CA 1
ATOM 636 C C . LYS A 1 86 ? 13.851 -11.332 -23.258 1.00 80.69 86 LYS A C 1
ATOM 638 O O . LYS A 1 86 ? 13.671 -11.959 -22.215 1.00 80.69 86 LYS A O 1
ATOM 643 N N . ILE A 1 87 ? 14.811 -10.426 -23.412 1.00 83.56 87 ILE A N 1
ATOM 644 C CA . ILE A 1 87 ? 15.673 -9.996 -22.316 1.00 83.56 87 ILE A CA 1
ATOM 645 C C . ILE A 1 87 ? 15.114 -8.687 -21.778 1.00 83.56 87 ILE A C 1
ATOM 647 O O . ILE A 1 87 ? 15.175 -7.652 -22.437 1.00 83.56 87 ILE A O 1
ATOM 651 N N . TYR A 1 88 ? 14.594 -8.752 -20.559 1.00 88.75 88 TYR A N 1
ATOM 652 C CA . TYR A 1 88 ? 14.145 -7.590 -19.812 1.00 88.75 88 TYR A CA 1
ATOM 653 C C . TYR A 1 88 ? 15.285 -7.082 -18.938 1.00 88.75 88 TYR A C 1
ATOM 655 O O . TYR A 1 88 ? 15.757 -7.780 -18.039 1.00 88.75 88 TYR A O 1
ATOM 663 N N . VAL A 1 89 ? 15.734 -5.864 -19.210 1.00 87.75 89 VAL A N 1
ATOM 664 C CA . VAL A 1 89 ? 16.806 -5.210 -18.457 1.00 87.75 89 VAL A CA 1
ATOM 665 C C . VAL A 1 89 ? 16.199 -4.503 -17.260 1.00 87.75 89 VAL A C 1
ATOM 667 O O . VAL A 1 89 ? 15.353 -3.638 -17.451 1.00 87.75 89 VAL A O 1
ATOM 670 N N . ASP A 1 90 ? 16.621 -4.845 -16.045 1.00 92.44 90 ASP A N 1
ATOM 671 C CA . ASP A 1 90 ? 16.205 -4.132 -14.832 1.00 92.44 90 ASP A CA 1
ATOM 672 C C . ASP A 1 90 ? 16.819 -2.724 -14.801 1.00 92.44 90 ASP A C 1
ATOM 674 O O . ASP A 1 90 ? 18.040 -2.560 -14.854 1.00 92.44 90 ASP A O 1
ATOM 678 N N . ASN A 1 91 ? 15.969 -1.701 -14.703 1.00 91.50 91 ASN A N 1
ATOM 679 C CA . ASN A 1 91 ? 16.387 -0.302 -14.641 1.00 91.50 91 ASN A CA 1
ATOM 680 C C . ASN A 1 91 ? 16.728 0.157 -13.206 1.00 91.50 91 ASN A C 1
ATOM 682 O O . ASN A 1 91 ? 17.113 1.308 -12.996 1.00 91.50 91 ASN A O 1
ATOM 686 N N . GLY A 1 92 ? 16.556 -0.703 -12.196 1.00 91.44 92 GLY A N 1
ATOM 687 C CA . GLY A 1 92 ? 16.846 -0.429 -10.785 1.00 91.44 92 GLY A CA 1
ATOM 688 C C . GLY A 1 92 ? 15.810 0.450 -10.077 1.00 91.44 92 GLY A C 1
ATOM 689 O O . GLY A 1 92 ? 15.996 0.820 -8.919 1.00 91.44 92 GLY A O 1
ATOM 690 N N . ASN A 1 93 ? 14.712 0.795 -10.751 1.00 90.81 93 ASN A N 1
ATOM 691 C CA . ASN A 1 93 ? 13.642 1.657 -10.241 1.00 90.81 93 ASN A CA 1
ATOM 692 C C . ASN A 1 93 ? 12.264 0.963 -10.242 1.00 90.81 93 ASN A C 1
ATOM 694 O O . ASN A 1 93 ? 11.242 1.637 -10.141 1.00 90.81 93 ASN A O 1
ATOM 698 N N . GLY A 1 94 ? 12.243 -0.371 -10.329 1.00 94.12 94 GLY A N 1
ATOM 699 C CA . GLY A 1 94 ? 11.018 -1.178 -10.411 1.00 94.12 94 GLY A CA 1
ATOM 700 C C . GLY A 1 94 ? 10.477 -1.347 -11.835 1.00 94.12 94 GLY A C 1
ATOM 701 O O . GLY A 1 94 ? 9.452 -1.998 -12.027 1.00 94.12 94 GLY A O 1
ATOM 702 N N . THR A 1 95 ? 11.158 -0.780 -12.837 1.00 97.31 95 THR A N 1
ATOM 703 C CA . THR A 1 95 ? 10.827 -0.966 -14.255 1.00 97.31 95 THR A CA 1
ATOM 704 C C . THR A 1 95 ? 11.886 -1.777 -14.982 1.00 97.31 95 THR A C 1
ATOM 706 O O . THR A 1 95 ? 13.031 -1.883 -14.542 1.00 97.31 95 THR A O 1
ATOM 709 N N . TYR A 1 96 ? 11.490 -2.301 -16.135 1.00 95.88 96 TYR A N 1
ATOM 710 C CA . TYR A 1 96 ? 12.332 -3.062 -17.034 1.00 95.88 96 TYR A CA 1
ATOM 711 C C . TYR A 1 96 ? 12.255 -2.492 -18.442 1.00 95.88 96 TYR A C 1
ATOM 713 O O . TYR A 1 96 ? 11.216 -1.970 -18.841 1.00 95.88 96 TYR A O 1
ATOM 721 N N . THR A 1 97 ? 13.332 -2.626 -19.207 1.00 93.69 97 THR A N 1
ATOM 722 C CA . THR A 1 97 ? 13.370 -2.217 -20.613 1.00 93.69 97 THR A CA 1
ATOM 723 C C . THR A 1 97 ? 13.582 -3.427 -21.510 1.00 93.69 97 THR A C 1
ATOM 725 O O . THR A 1 97 ? 14.482 -4.229 -21.267 1.00 93.69 97 THR A O 1
ATOM 728 N N . GLU A 1 98 ? 12.788 -3.532 -22.570 1.00 89.62 98 GLU A N 1
ATOM 729 C CA . GLU A 1 98 ? 13.021 -4.451 -23.685 1.00 89.62 98 GLU A CA 1
ATOM 730 C C . GLU A 1 98 ? 12.752 -3.702 -24.992 1.00 89.62 98 GLU A C 1
ATOM 732 O O . GLU A 1 98 ? 11.703 -3.083 -25.138 1.00 89.62 98 GLU A O 1
ATOM 737 N N . ASP A 1 99 ? 13.737 -3.688 -25.894 1.00 86.00 99 ASP A N 1
ATOM 738 C CA . ASP A 1 99 ? 13.679 -2.999 -27.197 1.00 86.00 99 ASP A CA 1
ATOM 739 C C . ASP A 1 99 ? 13.155 -1.544 -27.134 1.00 86.00 99 ASP A C 1
ATOM 741 O O . ASP A 1 99 ? 12.331 -1.091 -27.925 1.00 86.00 99 ASP A O 1
ATOM 745 N N . GLY A 1 100 ? 13.594 -0.796 -26.114 1.00 86.25 100 GLY A N 1
ATOM 746 C CA . GLY A 1 100 ? 13.191 0.598 -25.887 1.00 86.25 100 GLY A CA 1
ATOM 747 C C . GLY A 1 100 ? 11.795 0.793 -25.280 1.00 86.25 100 GLY A C 1
ATOM 748 O O . GLY A 1 100 ? 11.460 1.917 -24.906 1.00 86.25 100 GLY A O 1
ATOM 749 N N . GLN A 1 101 ? 11.004 -0.270 -25.120 1.00 94.50 101 GLN A N 1
ATOM 750 C CA . GLN A 1 101 ? 9.727 -0.252 -24.410 1.00 94.50 101 GLN A CA 1
ATOM 751 C C . GLN A 1 101 ? 9.942 -0.476 -22.907 1.00 94.50 101 GLN A C 1
ATOM 753 O O . GLN A 1 101 ? 10.706 -1.351 -22.496 1.00 94.50 101 GLN A O 1
ATOM 758 N N . LEU A 1 102 ? 9.238 0.306 -22.082 1.00 96.94 102 LEU A N 1
ATOM 759 C CA . LEU A 1 102 ? 9.218 0.144 -20.629 1.00 96.94 102 LEU A CA 1
ATOM 760 C C . LEU A 1 102 ? 8.153 -0.860 -20.189 1.00 96.94 102 LEU A C 1
ATOM 762 O O . LEU A 1 102 ? 7.053 -0.910 -20.745 1.00 96.94 102 LEU A O 1
ATOM 766 N N . TYR A 1 103 ? 8.483 -1.607 -19.143 1.00 98.25 103 TYR A N 1
ATOM 767 C CA . TYR A 1 103 ? 7.631 -2.599 -18.508 1.00 98.25 103 TYR A CA 1
ATOM 768 C C . TYR A 1 103 ? 7.717 -2.497 -16.983 1.00 98.25 103 TYR A C 1
ATOM 770 O O . TYR A 1 103 ? 8.727 -2.066 -16.431 1.00 98.25 103 TYR A O 1
ATOM 778 N N . VAL A 1 104 ? 6.682 -2.964 -16.297 1.00 98.06 104 VAL A N 1
ATOM 779 C CA . VAL A 1 104 ? 6.708 -3.301 -14.865 1.00 98.06 104 VAL A CA 1
ATOM 780 C C . VAL A 1 104 ? 6.485 -4.799 -14.707 1.00 98.06 104 VAL A C 1
ATOM 782 O O . VAL A 1 104 ? 5.803 -5.404 -15.532 1.00 98.06 104 VAL A O 1
ATOM 785 N N . LEU A 1 105 ? 7.062 -5.408 -13.674 1.00 95.44 105 LEU A N 1
ATOM 786 C CA . LEU A 1 105 ? 6.889 -6.832 -13.387 1.00 95.44 105 LEU A CA 1
ATOM 787 C C . LEU A 1 105 ? 5.901 -7.015 -12.233 1.00 95.44 105 LEU A C 1
ATOM 789 O O . LEU A 1 105 ? 6.195 -6.616 -11.110 1.00 95.44 105 LEU A O 1
ATOM 793 N N . ILE A 1 106 ? 4.754 -7.637 -12.507 1.00 95.75 106 ILE A N 1
ATOM 794 C CA . ILE A 1 106 ? 3.703 -7.927 -11.521 1.00 95.75 106 ILE A CA 1
ATOM 795 C C . ILE A 1 106 ? 3.378 -9.419 -11.584 1.00 95.75 106 ILE A C 1
ATOM 797 O O . ILE A 1 106 ? 3.063 -9.908 -12.665 1.00 95.75 106 ILE A O 1
ATOM 801 N N . GLU A 1 107 ? 3.458 -10.136 -10.456 1.00 89.94 107 GLU A N 1
ATOM 802 C CA . GLU A 1 107 ? 3.144 -11.580 -10.365 1.00 89.94 107 GLU A CA 1
ATOM 803 C C . GLU A 1 107 ? 3.732 -12.415 -11.531 1.00 89.94 107 GLU A C 1
ATOM 805 O O . GLU A 1 107 ? 3.034 -13.194 -12.175 1.00 89.94 107 GLU A O 1
ATOM 810 N N . ASP A 1 108 ? 5.013 -12.206 -11.853 1.00 89.50 108 ASP A N 1
ATOM 811 C CA . ASP A 1 108 ? 5.744 -12.865 -12.955 1.00 89.50 108 ASP A CA 1
ATOM 812 C C . ASP A 1 108 ? 5.343 -12.452 -14.388 1.00 89.50 108 ASP A C 1
ATOM 814 O O . ASP A 1 108 ? 5.783 -13.059 -15.367 1.00 89.50 108 ASP A O 1
ATOM 818 N N . THR A 1 109 ? 4.548 -11.393 -14.544 1.00 94.75 109 THR A N 1
ATOM 819 C CA . THR A 1 109 ? 4.134 -10.855 -15.847 1.00 94.75 109 THR A CA 1
ATOM 820 C C . THR A 1 109 ? 4.725 -9.469 -16.098 1.00 94.75 109 THR A C 1
ATOM 822 O O . THR A 1 109 ? 4.534 -8.547 -15.306 1.00 94.75 109 THR A O 1
ATOM 825 N N . TYR A 1 110 ? 5.406 -9.302 -17.236 1.00 96.19 110 TYR A N 1
ATOM 826 C CA . TYR A 1 110 ? 5.863 -7.996 -17.713 1.00 96.19 110 TYR A CA 1
ATOM 827 C C . TYR A 1 110 ? 4.717 -7.245 -18.394 1.00 96.19 110 TYR A C 1
ATOM 829 O O . TYR A 1 110 ? 4.240 -7.648 -19.455 1.00 96.19 110 TYR A O 1
ATOM 837 N N . ILE A 1 111 ? 4.289 -6.139 -17.792 1.00 97.94 111 ILE A N 1
ATOM 838 C CA . ILE A 1 111 ? 3.203 -5.290 -18.284 1.00 97.94 111 ILE A CA 1
ATOM 839 C C . ILE A 1 111 ? 3.817 -4.056 -18.951 1.00 97.94 111 ILE A C 1
ATOM 841 O O . ILE A 1 111 ? 4.573 -3.348 -18.283 1.00 97.94 111 ILE A O 1
ATOM 845 N N . PRO A 1 112 ? 3.524 -3.776 -20.233 1.00 98.06 112 PRO A N 1
ATOM 846 C CA . PRO A 1 112 ? 4.035 -2.588 -20.904 1.00 98.06 112 PRO A CA 1
ATOM 847 C C . PRO A 1 112 ? 3.434 -1.323 -20.287 1.00 98.06 112 PRO A C 1
ATOM 849 O O . PRO A 1 112 ? 2.228 -1.243 -20.042 1.00 98.06 112 PRO A O 1
ATOM 852 N N . VAL A 1 113 ? 4.280 -0.324 -20.054 1.00 98.50 113 VAL A N 1
ATOM 853 C CA . VAL A 1 113 ? 3.887 0.953 -19.451 1.00 98.50 113 VAL A CA 1
ATOM 854 C C . VAL A 1 113 ? 4.539 2.138 -20.152 1.00 98.50 113 VAL A C 1
ATOM 856 O O . VAL A 1 113 ? 5.573 2.016 -20.805 1.00 98.50 113 VAL A O 1
ATOM 859 N N . THR A 1 114 ? 3.940 3.310 -19.976 1.00 98.25 114 THR A N 1
ATOM 860 C CA . THR A 1 114 ? 4.504 4.605 -20.363 1.00 98.25 114 THR A CA 1
ATOM 861 C C . THR A 1 114 ? 4.821 5.404 -19.105 1.00 98.25 114 THR A C 1
ATOM 863 O O . THR A 1 114 ? 3.996 5.456 -18.192 1.00 98.25 114 THR A O 1
ATOM 866 N N . ALA A 1 115 ? 6.006 6.011 -19.043 1.00 97.94 115 ALA A N 1
ATOM 867 C CA . ALA A 1 115 ? 6.369 6.927 -17.965 1.00 97.94 115 ALA A CA 1
ATOM 868 C C . ALA A 1 115 ? 5.633 8.265 -18.116 1.00 97.94 115 ALA A C 1
ATOM 870 O O . ALA A 1 115 ? 5.457 8.752 -19.231 1.00 97.94 115 ALA A O 1
ATOM 871 N N . ASP A 1 116 ? 5.221 8.866 -17.002 1.00 97.69 116 ASP A N 1
ATOM 872 C CA . ASP A 1 116 ? 4.722 10.239 -16.998 1.00 97.69 116 ASP A CA 1
ATOM 873 C C . ASP A 1 116 ? 5.894 11.221 -17.167 1.00 97.69 116 ASP A C 1
ATOM 875 O O . ASP A 1 116 ? 6.866 11.186 -16.412 1.00 97.69 116 ASP A O 1
ATOM 879 N N . ASP A 1 117 ? 5.795 12.127 -18.141 1.00 95.75 117 ASP A N 1
ATOM 880 C CA . ASP A 1 117 ? 6.861 13.091 -18.457 1.00 95.75 117 ASP A CA 1
ATOM 881 C C . ASP A 1 117 ? 7.096 14.139 -17.349 1.00 95.75 117 ASP A C 1
ATOM 883 O O . ASP A 1 117 ? 8.085 14.877 -17.375 1.00 95.75 117 ASP A O 1
ATOM 887 N N . THR A 1 118 ? 6.169 14.265 -16.396 1.00 96.44 118 THR A N 1
ATOM 888 C CA . THR A 1 118 ? 6.148 15.330 -15.382 1.00 96.44 118 THR A CA 1
ATOM 889 C C . THR A 1 118 ? 6.241 14.823 -13.946 1.00 96.44 118 THR A C 1
ATOM 891 O O . THR A 1 118 ? 6.600 15.589 -13.044 1.00 96.44 118 THR A O 1
ATOM 894 N N . VAL A 1 119 ? 5.942 13.545 -13.718 1.00 96.94 119 VAL A N 1
ATOM 895 C CA . VAL A 1 119 ? 5.885 12.926 -12.394 1.00 96.94 119 VAL A CA 1
ATOM 896 C C . VAL A 1 119 ? 6.869 11.765 -12.326 1.00 96.94 119 VAL A C 1
ATOM 898 O O . VAL A 1 119 ? 6.610 10.673 -12.822 1.00 96.94 119 VAL A O 1
ATOM 901 N N . ASP A 1 120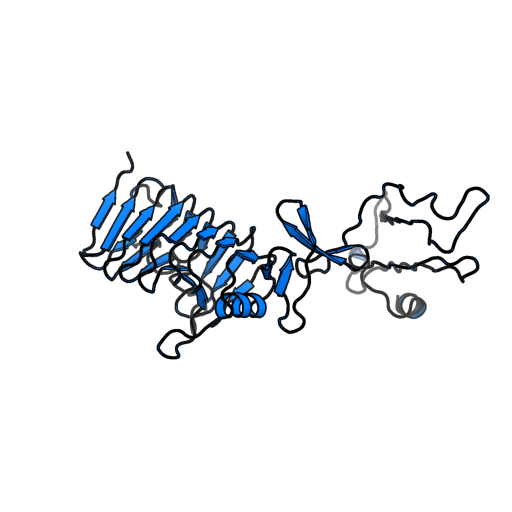 ? 7.994 11.997 -11.650 1.00 96.75 120 ASP A N 1
ATOM 902 C CA . ASP A 1 120 ? 9.031 10.980 -11.480 1.00 96.75 120 ASP A CA 1
ATOM 903 C C . ASP A 1 120 ? 8.485 9.710 -10.810 1.00 96.75 120 ASP A C 1
ATOM 905 O O . ASP A 1 120 ? 7.826 9.768 -9.767 1.00 96.75 120 ASP A O 1
ATOM 909 N N . GLY A 1 121 ? 8.774 8.557 -11.410 1.00 97.44 121 GLY A N 1
ATOM 910 C CA . GLY A 1 121 ? 8.346 7.247 -10.928 1.00 97.44 121 GLY A CA 1
ATOM 911 C C . GLY A 1 121 ? 6.851 6.951 -11.051 1.00 97.44 121 GLY A C 1
ATOM 912 O O . GLY A 1 121 ? 6.386 6.037 -10.367 1.00 97.44 121 GLY A O 1
ATOM 913 N N . LEU A 1 122 ? 6.101 7.711 -11.855 1.00 98.31 122 LEU A N 1
ATOM 914 C CA . LEU A 1 122 ? 4.736 7.367 -12.250 1.00 98.31 122 LEU A CA 1
ATOM 915 C C . LEU A 1 122 ? 4.750 6.722 -13.635 1.00 98.31 122 LEU A C 1
ATOM 917 O O . LEU A 1 122 ? 5.276 7.291 -14.590 1.00 98.31 122 LEU A O 1
ATOM 921 N N . TYR A 1 123 ? 4.124 5.557 -13.742 1.00 98.44 123 TYR A N 1
ATOM 922 C CA . TYR A 1 123 ? 3.959 4.839 -14.998 1.00 98.44 123 TYR A CA 1
ATOM 923 C C . TYR A 1 123 ? 2.502 4.420 -15.170 1.00 98.44 123 TYR A C 1
ATOM 925 O O . TYR A 1 123 ? 1.808 4.167 -14.187 1.00 98.44 123 TYR A O 1
ATOM 933 N N . THR A 1 124 ? 2.032 4.340 -16.410 1.00 98.31 124 THR A N 1
ATOM 934 C CA . THR A 1 124 ? 0.652 3.948 -16.730 1.00 98.31 124 THR A CA 1
ATOM 935 C C . THR A 1 124 ? 0.618 2.910 -17.841 1.00 98.31 124 THR A C 1
ATOM 937 O O . THR A 1 124 ? 1.414 2.978 -18.780 1.00 98.31 124 THR A O 1
ATOM 940 N N . ASN A 1 125 ? -0.274 1.925 -17.732 1.00 97.56 125 ASN A N 1
ATOM 941 C CA . ASN A 1 125 ? -0.528 0.968 -18.813 1.00 97.56 125 ASN A CA 1
ATOM 942 C C . ASN A 1 125 ? -1.639 1.475 -19.757 1.00 97.56 125 ASN A C 1
ATOM 944 O O . ASN A 1 125 ? -2.223 2.540 -19.555 1.00 97.56 125 ASN A O 1
ATOM 948 N N . GLU A 1 126 ? -1.967 0.684 -20.780 1.00 96.75 126 GLU A N 1
ATOM 949 C CA . GLU A 1 126 ? -3.032 0.999 -21.745 1.00 96.75 126 GLU A CA 1
ATOM 950 C C . GLU A 1 126 ? -4.443 1.104 -21.134 1.00 96.75 126 GLU A C 1
ATOM 952 O O . GLU A 1 126 ? -5.307 1.772 -21.704 1.00 96.75 126 GLU A O 1
ATOM 957 N N . ASN A 1 127 ? -4.674 0.481 -19.973 1.00 95.94 127 ASN A N 1
ATOM 958 C CA . ASN A 1 127 ? -5.951 0.522 -19.256 1.00 95.94 127 ASN A CA 1
ATOM 959 C C . ASN A 1 127 ? -6.088 1.764 -18.363 1.00 95.94 127 ASN A C 1
ATOM 961 O O . ASN A 1 127 ? -7.180 2.038 -17.866 1.00 95.94 127 ASN A O 1
ATOM 965 N N . GLY A 1 128 ? -5.007 2.527 -18.177 1.00 95.25 128 GLY A N 1
ATOM 966 C CA . GLY A 1 128 ? -4.958 3.665 -17.262 1.00 95.25 128 GLY A CA 1
ATOM 967 C C . GLY A 1 128 ? -4.656 3.288 -15.810 1.00 95.25 128 GLY A C 1
ATOM 968 O O . GLY A 1 128 ? -4.778 4.149 -14.938 1.00 95.25 128 GLY A O 1
ATOM 969 N N . ASP A 1 129 ? -4.242 2.045 -15.537 1.00 97.44 129 ASP A N 1
ATOM 970 C CA . ASP A 1 129 ? -3.777 1.657 -14.204 1.00 97.44 129 ASP A CA 1
ATOM 971 C C . ASP A 1 129 ? -2.445 2.350 -13.910 1.00 97.44 129 ASP A C 1
ATOM 973 O O . ASP A 1 129 ? -1.555 2.409 -14.767 1.00 97.44 129 ASP A O 1
ATOM 977 N N . ALA A 1 130 ? -2.302 2.868 -12.692 1.00 98.19 130 ALA A N 1
ATOM 978 C CA . ALA A 1 130 ? -1.120 3.591 -12.258 1.00 98.19 130 ALA A CA 1
ATOM 979 C C . ALA A 1 130 ? -0.144 2.674 -11.512 1.00 98.19 130 ALA A C 1
ATOM 981 O O . ALA A 1 130 ? -0.524 1.949 -10.592 1.00 98.19 130 ALA A O 1
ATOM 982 N N . TYR A 1 131 ? 1.138 2.780 -11.853 1.00 98.56 131 TYR A N 1
ATOM 983 C CA . TYR A 1 131 ? 2.247 2.106 -11.187 1.00 98.56 131 TYR A CA 1
ATOM 984 C C . TYR A 1 131 ? 3.178 3.150 -10.582 1.00 98.56 131 TYR A C 1
ATOM 986 O O . TYR A 1 131 ? 3.626 4.067 -11.275 1.00 98.56 131 TYR A O 1
ATOM 994 N N . VAL A 1 132 ? 3.450 3.036 -9.283 1.00 98.12 132 VAL A N 1
ATOM 995 C CA . VAL A 1 132 ? 4.125 4.084 -8.509 1.00 98.12 132 VAL A CA 1
ATOM 996 C C . VAL A 1 132 ? 5.409 3.566 -7.866 1.00 98.12 132 VAL A C 1
ATOM 998 O O . VAL A 1 132 ? 5.410 2.566 -7.148 1.00 98.12 132 VAL A O 1
ATOM 1001 N N . ALA A 1 133 ? 6.512 4.269 -8.122 1.00 97.81 133 ALA A N 1
ATOM 1002 C CA . ALA A 1 133 ? 7.837 3.958 -7.581 1.00 97.81 133 ALA A CA 1
ATOM 1003 C C . ALA A 1 133 ? 8.348 4.999 -6.572 1.00 97.81 133 ALA A C 1
ATOM 1005 O O . ALA A 1 133 ? 9.342 4.773 -5.885 1.00 97.81 133 ALA A O 1
ATOM 1006 N N . THR A 1 134 ? 7.707 6.168 -6.493 1.00 96.12 134 THR A N 1
ATOM 1007 C CA . THR A 1 134 ? 8.173 7.291 -5.672 1.00 96.12 134 THR A CA 1
ATOM 1008 C C . THR A 1 134 ? 7.034 7.908 -4.873 1.00 96.12 134 THR A C 1
ATOM 1010 O O . THR A 1 134 ? 5.852 7.778 -5.194 1.00 96.12 134 THR A O 1
ATOM 1013 N N . GLN A 1 135 ? 7.398 8.676 -3.848 1.00 92.25 135 GLN A N 1
ATOM 1014 C CA . GLN A 1 135 ? 6.447 9.487 -3.095 1.00 92.25 135 GLN A CA 1
ATOM 1015 C C . GLN A 1 135 ? 5.716 10.503 -3.990 1.00 92.25 135 GLN A C 1
ATOM 1017 O O . GLN A 1 135 ? 4.545 10.790 -3.751 1.00 92.25 135 GLN A O 1
ATOM 1022 N N . GLN A 1 136 ? 6.389 11.062 -5.002 1.00 91.94 136 GLN A N 1
ATOM 1023 C CA . GLN A 1 136 ? 5.795 12.042 -5.914 1.00 91.94 136 GLN A CA 1
ATOM 1024 C C . GLN A 1 136 ? 4.718 11.397 -6.795 1.00 91.94 136 GLN A C 1
ATOM 1026 O O . GLN A 1 136 ? 3.641 11.971 -6.952 1.00 91.94 136 GLN A O 1
ATOM 1031 N N . ALA A 1 137 ? 4.974 10.186 -7.294 1.00 95.25 137 ALA A N 1
ATOM 1032 C CA . ALA A 1 137 ? 4.004 9.407 -8.052 1.00 95.25 137 ALA A CA 1
ATOM 1033 C C . ALA A 1 137 ? 2.757 9.090 -7.219 1.00 95.25 137 ALA A C 1
ATOM 1035 O O . ALA A 1 137 ? 1.642 9.379 -7.647 1.00 95.25 137 ALA A O 1
ATOM 1036 N N . VAL A 1 138 ? 2.947 8.611 -5.983 1.00 92.94 138 VAL A N 1
ATOM 1037 C CA . VAL A 1 138 ? 1.846 8.349 -5.042 1.00 92.94 138 VAL A CA 1
ATOM 1038 C C . VAL A 1 138 ? 0.990 9.603 -4.831 1.00 92.94 138 VAL A C 1
ATOM 1040 O O . VAL A 1 138 ? -0.225 9.551 -5.018 1.00 92.94 138 VAL A O 1
ATOM 1043 N N . LYS A 1 139 ? 1.617 10.750 -4.525 1.00 88.75 139 LYS A N 1
ATOM 1044 C CA . LYS A 1 139 ? 0.921 12.045 -4.378 1.00 88.75 139 LYS A CA 1
ATOM 1045 C C . LYS A 1 139 ? 0.070 12.369 -5.603 1.00 88.75 139 LYS A C 1
ATOM 1047 O O . LYS A 1 139 ? -1.126 12.610 -5.471 1.00 88.75 139 LYS A O 1
ATOM 1052 N N . SER A 1 140 ? 0.682 12.311 -6.786 1.00 90.12 140 SER A N 1
ATOM 1053 C CA . SER A 1 140 ? 0.003 12.615 -8.045 1.00 90.12 140 SER A CA 1
ATOM 1054 C C . SER A 1 140 ? -1.215 11.716 -8.269 1.00 90.12 140 SER A C 1
ATOM 1056 O O . SER A 1 140 ? -2.288 12.210 -8.606 1.00 90.12 140 SER A O 1
ATOM 1058 N N . THR A 1 141 ? -1.093 10.406 -8.031 1.00 91.81 141 THR A N 1
ATOM 1059 C CA . THR A 1 141 ? -2.215 9.471 -8.227 1.00 91.81 141 THR A CA 1
ATOM 1060 C C . THR A 1 141 ? -3.384 9.739 -7.281 1.00 91.81 141 THR A C 1
ATOM 1062 O O . THR A 1 141 ? -4.540 9.666 -7.698 1.00 91.81 141 THR A O 1
ATOM 1065 N N . PHE A 1 142 ? -3.107 10.106 -6.027 1.00 86.75 142 PHE A N 1
ATOM 1066 C CA . PHE A 1 142 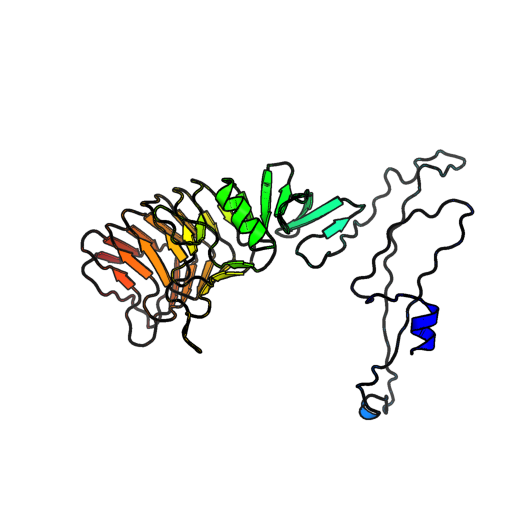? -4.147 10.404 -5.042 1.00 86.75 142 PHE A CA 1
ATOM 1067 C C . PHE A 1 142 ? -4.852 11.737 -5.322 1.00 86.75 142 PHE A C 1
ATOM 1069 O O . PHE A 1 142 ? -6.066 11.832 -5.154 1.00 86.75 142 PHE A O 1
ATOM 1076 N N . GLU A 1 143 ? -4.117 12.757 -5.773 1.00 84.25 143 GLU A N 1
ATOM 1077 C CA . GLU A 1 143 ? -4.674 14.071 -6.118 1.00 84.25 143 GLU A CA 1
ATOM 1078 C C . GLU A 1 143 ? -5.486 14.045 -7.420 1.00 84.25 143 GLU A C 1
ATOM 1080 O O . GLU A 1 143 ? -6.509 14.724 -7.523 1.00 84.25 143 GLU A O 1
ATOM 1085 N N . ASN A 1 144 ? -5.054 13.246 -8.400 1.00 86.38 144 ASN A N 1
ATOM 1086 C CA . ASN A 1 144 ? -5.707 13.148 -9.707 1.00 86.38 144 ASN A CA 1
ATOM 1087 C C . ASN A 1 144 ? -6.824 12.098 -9.769 1.00 86.38 144 ASN A C 1
ATOM 1089 O O . ASN A 1 144 ? -7.506 12.001 -10.786 1.00 86.38 144 ASN A O 1
ATOM 1093 N N . GLY A 1 145 ? -7.049 11.349 -8.688 1.00 86.94 145 GLY A N 1
ATOM 1094 C CA . GLY A 1 145 ? -8.190 10.449 -8.589 1.00 86.94 145 GLY A CA 1
ATOM 1095 C C . GLY A 1 145 ? -8.001 9.112 -9.306 1.00 86.94 145 GLY A C 1
ATOM 1096 O O . GLY A 1 145 ? -8.943 8.638 -9.926 1.00 86.94 145 GLY A O 1
ATOM 1097 N N . ALA A 1 146 ? -6.803 8.519 -9.262 1.00 91.12 146 ALA A N 1
ATOM 1098 C CA . ALA A 1 146 ? -6.572 7.207 -9.866 1.00 91.12 146 ALA A CA 1
ATOM 1099 C C . ALA A 1 146 ? -7.369 6.104 -9.141 1.00 91.12 146 ALA A C 1
ATOM 1101 O O . ALA A 1 146 ? -7.391 6.057 -7.907 1.00 91.12 146 ALA A O 1
ATOM 1102 N N . ASP A 1 147 ? -7.987 5.210 -9.919 1.00 93.50 147 ASP A N 1
ATOM 1103 C CA . ASP A 1 147 ? -8.831 4.122 -9.409 1.00 93.50 147 ASP A CA 1
ATOM 1104 C C . ASP A 1 147 ? -8.036 2.830 -9.147 1.00 93.50 147 ASP A C 1
ATOM 1106 O O . ASP A 1 147 ? -8.383 2.067 -8.251 1.00 93.50 147 ASP A O 1
ATOM 1110 N N . HIS A 1 148 ? -6.947 2.585 -9.880 1.00 96.81 148 HIS A N 1
ATOM 1111 C CA . HIS A 1 148 ? -6.081 1.415 -9.710 1.00 96.81 148 HIS A CA 1
ATOM 1112 C C . HIS A 1 148 ? -4.633 1.863 -9.551 1.00 96.81 148 HIS A C 1
ATOM 1114 O O . HIS A 1 148 ? -4.061 2.468 -10.455 1.00 96.81 148 HIS A O 1
ATOM 1120 N N . ILE A 1 149 ? -4.054 1.595 -8.381 1.00 97.50 149 ILE A N 1
ATOM 1121 C CA . ILE A 1 149 ? -2.721 2.061 -8.002 1.00 97.50 149 ILE A CA 1
ATOM 1122 C C . ILE A 1 149 ? -1.926 0.863 -7.497 1.00 97.50 149 ILE A C 1
ATOM 1124 O O . ILE A 1 149 ? -2.306 0.245 -6.504 1.00 97.50 149 ILE A O 1
ATOM 1128 N N . THR A 1 150 ? -0.817 0.556 -8.165 1.00 98.50 150 THR A N 1
ATOM 1129 C CA . THR A 1 150 ? 0.067 -0.568 -7.838 1.00 98.50 150 THR A CA 1
ATOM 1130 C C . THR A 1 150 ? 1.464 -0.066 -7.500 1.00 98.50 150 THR A C 1
ATOM 1132 O O . THR A 1 150 ? 2.058 0.705 -8.254 1.00 98.50 150 THR A O 1
ATOM 1135 N N . PHE A 1 151 ? 2.015 -0.489 -6.369 1.00 98.38 151 PHE A N 1
ATOM 1136 C CA . PHE A 1 151 ? 3.382 -0.132 -5.993 1.00 98.38 151 PHE A CA 1
ATOM 1137 C C . PHE A 1 151 ? 4.373 -1.039 -6.723 1.00 98.38 151 PHE A C 1
ATOM 1139 O O . PHE A 1 151 ? 4.142 -2.234 -6.875 1.00 98.38 151 PHE A O 1
ATOM 1146 N N . ILE A 1 152 ? 5.485 -0.465 -7.175 1.00 98.38 152 ILE A N 1
ATOM 1147 C CA . ILE A 1 152 ? 6.601 -1.220 -7.781 1.00 98.38 152 ILE A CA 1
ATOM 1148 C C . ILE A 1 152 ? 7.922 -1.009 -7.028 1.00 98.38 152 ILE A C 1
ATOM 1150 O O . ILE A 1 152 ? 8.968 -1.519 -7.424 1.00 98.38 152 ILE A O 1
ATOM 1154 N N . GLN A 1 153 ? 7.871 -0.229 -5.947 1.00 98.19 153 GLN A N 1
ATOM 1155 C CA . GLN A 1 153 ? 8.965 0.019 -5.018 1.00 98.19 153 GLN A CA 1
ATOM 1156 C C . GLN A 1 153 ? 8.425 0.272 -3.610 1.00 98.19 153 GLN A C 1
ATOM 1158 O O . GLN A 1 153 ? 7.275 0.677 -3.423 1.00 98.19 153 GLN A O 1
ATOM 1163 N N . ASP A 1 154 ? 9.303 0.115 -2.620 1.00 97.75 154 ASP A N 1
ATOM 1164 C CA . ASP A 1 154 ? 9.069 0.650 -1.281 1.00 97.75 154 ASP A CA 1
ATOM 1165 C C . ASP A 1 154 ? 9.062 2.183 -1.318 1.00 97.75 154 ASP A C 1
ATOM 1167 O O . ASP A 1 154 ? 9.942 2.816 -1.905 1.00 97.75 154 ASP A O 1
ATOM 1171 N N . VAL A 1 155 ? 8.102 2.801 -0.630 1.00 94.75 155 VAL A N 1
ATOM 1172 C CA . VAL A 1 155 ? 7.949 4.259 -0.622 1.00 94.75 155 VAL A CA 1
ATOM 1173 C C . VAL A 1 155 ? 7.817 4.777 0.801 1.00 94.75 155 VAL A C 1
ATOM 1175 O O . VAL A 1 155 ? 7.061 4.264 1.624 1.00 94.75 155 VAL A O 1
ATOM 1178 N N . SER A 1 156 ? 8.531 5.860 1.097 1.00 92.56 156 SER A N 1
ATOM 1179 C CA . SER A 1 156 ? 8.297 6.643 2.310 1.00 92.56 156 SER A CA 1
ATOM 1180 C C . SER A 1 156 ? 7.364 7.812 2.010 1.00 92.56 156 SER A C 1
ATOM 1182 O O . SER A 1 156 ? 7.606 8.581 1.082 1.00 92.56 156 SER A O 1
ATOM 1184 N N . LEU A 1 157 ? 6.295 7.956 2.791 1.00 88.12 157 LEU A N 1
ATOM 1185 C CA . LEU A 1 157 ? 5.297 9.004 2.622 1.00 88.12 157 LEU A CA 1
ATOM 1186 C C . LEU A 1 157 ? 5.384 10.007 3.767 1.00 88.12 157 LEU A C 1
ATOM 1188 O O . LEU A 1 157 ? 5.117 9.692 4.925 1.00 88.12 157 LEU A O 1
ATOM 1192 N N . GLU A 1 158 ? 5.700 11.245 3.413 1.00 81.38 158 GLU A N 1
ATOM 1193 C CA . GLU A 1 158 ? 5.511 12.420 4.256 1.00 81.38 158 GLU A CA 1
ATOM 1194 C C . GLU A 1 158 ? 4.502 13.355 3.573 1.00 81.38 158 GLU A C 1
ATOM 1196 O O . GLU A 1 158 ? 4.679 13.710 2.402 1.00 81.38 158 GLU A O 1
ATOM 1201 N N . ASN A 1 159 ? 3.451 13.765 4.289 1.00 70.31 159 ASN A N 1
ATOM 1202 C CA . ASN A 1 159 ? 2.574 14.877 3.899 1.00 70.31 159 ASN A CA 1
ATOM 1203 C C . ASN A 1 159 ? 2.147 14.839 2.412 1.00 70.31 159 ASN A C 1
ATOM 1205 O O . ASN A 1 159 ? 2.607 15.659 1.610 1.00 70.31 159 ASN A O 1
ATOM 1209 N N . THR A 1 160 ? 1.356 13.840 2.000 1.00 59.59 160 THR A N 1
ATOM 1210 C CA . THR A 1 160 ? 1.032 13.625 0.570 1.00 59.59 160 THR A CA 1
ATOM 1211 C C . THR A 1 160 ? -0.193 14.382 0.048 1.00 59.59 160 THR A C 1
ATOM 1213 O O . THR A 1 160 ? -0.408 14.379 -1.154 1.00 59.59 160 THR A O 1
ATOM 1216 N N . GLY A 1 161 ? -0.938 15.092 0.896 1.00 56.28 161 GLY A N 1
ATOM 1217 C CA . GLY A 1 161 ? -2.046 15.958 0.485 1.00 56.28 161 GLY A CA 1
ATOM 1218 C C . GLY A 1 161 ? -2.417 16.962 1.577 1.00 56.28 161 GLY A C 1
ATOM 1219 O O . GLY A 1 161 ? -1.747 17.042 2.598 1.00 56.28 161 GLY A O 1
ATOM 1220 N N . SER A 1 162 ? -3.469 17.760 1.374 1.00 54.78 162 SER A N 1
ATOM 1221 C CA . SER A 1 162 ? -4.078 18.628 2.398 1.00 54.78 162 SER A CA 1
ATOM 1222 C C . SER A 1 162 ? -5.589 18.408 2.407 1.00 54.78 162 SER A C 1
ATOM 1224 O O . SER A 1 162 ? -6.230 18.629 1.382 1.00 54.78 162 SER A O 1
ATOM 1226 N N . TYR A 1 163 ? -6.184 18.025 3.542 1.00 50.84 163 TYR A N 1
ATOM 1227 C CA . TYR A 1 163 ? -7.642 17.880 3.651 1.00 50.84 163 TYR A CA 1
ATOM 1228 C C . TYR A 1 163 ? -8.252 18.945 4.564 1.00 50.84 163 TYR A C 1
ATOM 1230 O O . TYR A 1 163 ? -7.891 19.066 5.732 1.00 50.84 163 TYR A O 1
ATOM 1238 N N . GLY A 1 164 ? -9.202 19.717 4.020 1.00 49.69 164 GLY A N 1
ATOM 1239 C CA . GLY A 1 164 ? -10.227 20.484 4.747 1.00 49.69 164 GLY A CA 1
ATOM 1240 C C . GLY A 1 164 ? -9.786 21.635 5.666 1.00 49.69 164 GLY A C 1
ATOM 1241 O O . GLY A 1 164 ? -10.610 22.497 5.962 1.00 49.69 164 GLY A O 1
ATOM 1242 N N . ASN A 1 165 ? -8.528 21.690 6.109 1.00 51.06 165 ASN A N 1
ATOM 1243 C CA . ASN A 1 165 ? -8.041 22.690 7.067 1.00 51.06 165 ASN A CA 1
ATOM 1244 C C . ASN A 1 165 ? -6.562 23.088 6.872 1.00 51.06 165 ASN A C 1
ATOM 1246 O O . ASN A 1 165 ? -5.974 23.733 7.735 1.00 51.06 165 ASN A O 1
ATOM 1250 N N . GLY A 1 166 ? -5.939 22.696 5.755 1.00 49.34 166 GLY A N 1
ATOM 1251 C CA . GLY A 1 166 ? -4.539 23.033 5.463 1.00 49.34 166 GLY A CA 1
ATOM 1252 C C . GLY A 1 166 ? -3.498 22.278 6.300 1.00 49.34 166 GLY A C 1
ATOM 1253 O O . GLY A 1 166 ? -2.318 22.612 6.212 1.00 49.34 166 GLY A O 1
ATOM 1254 N N . THR A 1 167 ? -3.904 21.273 7.086 1.00 48.50 167 THR A N 1
ATOM 1255 C CA . THR A 1 167 ? -2.974 20.290 7.656 1.00 48.50 167 THR A CA 1
ATOM 1256 C C . THR A 1 167 ? -2.577 19.315 6.547 1.00 48.50 167 THR A C 1
ATOM 1258 O O . THR A 1 167 ? -3.472 18.752 5.904 1.00 48.50 167 THR A O 1
ATOM 1261 N N . PRO A 1 168 ? -1.275 19.147 6.264 1.00 54.03 168 PRO A N 1
ATOM 1262 C CA . PRO A 1 168 ? -0.843 18.173 5.286 1.00 54.03 168 PRO A CA 1
ATOM 1263 C C . PRO A 1 168 ? -0.944 16.757 5.862 1.00 54.03 168 PRO A C 1
ATOM 1265 O O . PRO A 1 168 ? -0.144 16.412 6.725 1.00 54.03 168 PRO A O 1
ATOM 1268 N N . ASP A 1 169 ? -1.857 15.925 5.359 1.00 64.38 169 ASP A N 1
ATOM 1269 C CA . ASP A 1 169 ? -1.884 14.494 5.691 1.00 64.38 169 ASP A CA 1
ATOM 1270 C C . ASP A 1 169 ? -1.993 13.647 4.424 1.00 64.38 169 ASP A C 1
ATOM 1272 O O . ASP A 1 169 ? -2.218 14.152 3.322 1.00 64.38 169 ASP A O 1
ATOM 1276 N N . THR A 1 170 ? -1.753 12.348 4.563 1.00 69.50 170 THR A N 1
ATOM 1277 C CA . THR A 1 170 ? -1.678 11.426 3.429 1.00 69.50 170 THR A CA 1
ATOM 1278 C C . THR A 1 170 ? -3.030 10.762 3.221 1.00 69.50 170 THR A C 1
ATOM 1280 O O . THR A 1 170 ? -3.407 9.943 4.049 1.00 69.50 170 THR A O 1
ATOM 1283 N N . TYR A 1 171 ? -3.750 11.114 2.149 1.00 76.38 171 TYR A N 1
ATOM 1284 C CA . TYR A 1 171 ? -5.126 10.664 1.903 1.00 76.38 171 TYR A CA 1
ATOM 1285 C C . TYR A 1 171 ? -5.275 9.936 0.570 1.00 76.38 171 TYR A C 1
ATOM 1287 O O . TYR A 1 171 ? -4.870 10.464 -0.460 1.00 76.38 171 TYR A O 1
ATOM 1295 N N . ILE A 1 172 ? -5.985 8.808 0.572 1.00 81.94 172 ILE A N 1
ATOM 1296 C CA . ILE A 1 172 ? -6.707 8.339 -0.618 1.00 81.94 172 ILE A CA 1
ATOM 1297 C C . ILE A 1 172 ? -8.118 8.914 -0.557 1.00 81.94 172 ILE A C 1
ATOM 1299 O O . ILE A 1 172 ? -8.882 8.568 0.345 1.00 81.94 172 ILE A O 1
ATOM 1303 N N . LEU A 1 173 ? -8.465 9.792 -1.498 1.00 80.69 173 LEU A N 1
ATOM 1304 C CA . LEU A 1 173 ? -9.793 10.417 -1.572 1.00 80.69 173 LEU A CA 1
ATOM 1305 C C . LEU A 1 173 ? -10.730 9.712 -2.559 1.00 80.69 173 LEU A C 1
ATOM 1307 O O . LEU A 1 173 ? -11.948 9.820 -2.425 1.00 80.69 173 LEU A O 1
ATOM 1311 N N . THR A 1 174 ? -10.174 9.003 -3.541 1.00 88.12 174 THR A N 1
ATOM 1312 C CA . THR A 1 174 ? -10.917 8.357 -4.624 1.00 88.12 174 THR A CA 1
ATOM 1313 C C . THR A 1 174 ? -11.788 7.211 -4.097 1.00 88.12 174 THR A C 1
ATOM 1315 O O . THR A 1 174 ? -11.255 6.236 -3.557 1.00 88.12 174 THR A O 1
ATOM 1318 N N . PRO A 1 175 ? -13.125 7.284 -4.233 1.00 92.31 175 PRO A N 1
ATOM 1319 C CA . PRO A 1 175 ? -13.997 6.167 -3.895 1.00 92.31 175 PRO A CA 1
ATOM 1320 C C . PRO A 1 175 ? -13.759 4.972 -4.822 1.00 92.31 175 PRO A C 1
ATOM 1322 O O . PRO A 1 175 ? -13.517 5.151 -6.008 1.00 92.31 175 PRO A O 1
ATOM 1325 N N . ASN A 1 176 ? -13.915 3.758 -4.301 1.00 96.25 176 ASN A N 1
ATOM 1326 C CA . ASN A 1 176 ? -13.730 2.485 -5.005 1.00 96.25 176 ASN A CA 1
ATOM 1327 C C . ASN A 1 176 ? -12.317 2.252 -5.560 1.00 96.25 176 ASN A C 1
ATOM 1329 O O . ASN A 1 176 ? -12.128 1.332 -6.352 1.00 96.25 176 ASN A O 1
ATOM 1333 N N . ALA A 1 177 ? -11.329 3.045 -5.134 1.00 96.06 177 ALA A N 1
ATOM 1334 C CA . ALA A 1 177 ? -9.953 2.827 -5.547 1.00 96.06 177 ALA A CA 1
ATOM 1335 C C . ALA A 1 177 ? -9.390 1.512 -4.991 1.00 96.06 177 ALA A C 1
ATOM 1337 O O . ALA A 1 177 ? -9.688 1.113 -3.863 1.00 96.06 177 ALA A O 1
ATOM 1338 N N . VAL A 1 178 ? -8.529 0.868 -5.769 1.00 98.06 178 VAL A N 1
ATOM 1339 C CA . VAL A 1 178 ? -7.741 -0.294 -5.372 1.00 98.06 178 VAL A CA 1
ATOM 1340 C C . VAL A 1 178 ? -6.285 0.134 -5.250 1.00 98.06 178 VAL A C 1
ATOM 1342 O O . VAL A 1 178 ? -5.655 0.514 -6.234 1.00 98.06 178 VAL A O 1
ATOM 1345 N N . LEU A 1 179 ? -5.762 0.047 -4.032 1.00 97.44 179 LEU A N 1
ATOM 1346 C CA . LEU A 1 179 ? -4.362 0.257 -3.704 1.00 97.44 179 LEU A CA 1
ATOM 1347 C C . LEU A 1 179 ? -3.692 -1.098 -3.456 1.00 97.44 179 LEU A C 1
ATOM 1349 O O . LEU A 1 179 ? -3.829 -1.683 -2.381 1.00 97.44 179 LEU A O 1
ATOM 1353 N N . ASP A 1 180 ? -2.970 -1.592 -4.450 1.00 98.31 180 ASP A N 1
ATOM 1354 C CA . ASP A 1 180 ? -2.182 -2.813 -4.349 1.00 98.31 180 ASP A CA 1
ATOM 1355 C C . ASP A 1 180 ? -0.733 -2.461 -3.999 1.00 98.31 180 ASP A C 1
ATOM 1357 O O . ASP A 1 180 ? -0.033 -1.795 -4.765 1.00 98.31 180 ASP A O 1
ATOM 1361 N N . LEU A 1 181 ? -0.270 -2.872 -2.819 1.00 98.31 181 LEU A N 1
ATOM 1362 C CA . LEU A 1 181 ? 1.118 -2.651 -2.428 1.00 98.31 181 LEU A CA 1
ATOM 1363 C C . LEU A 1 181 ? 2.071 -3.645 -3.099 1.00 98.31 181 LEU A C 1
ATOM 1365 O O . LEU A 1 181 ? 3.273 -3.416 -3.041 1.00 98.31 181 LEU A O 1
ATOM 1369 N N . ASN A 1 182 ? 1.575 -4.705 -3.751 1.00 97.81 182 ASN A N 1
ATOM 1370 C CA . ASN A 1 182 ? 2.364 -5.653 -4.543 1.00 97.81 182 ASN A CA 1
ATOM 1371 C C . ASN A 1 182 ? 3.636 -6.159 -3.822 1.00 97.81 182 ASN A C 1
ATOM 1373 O O . ASN A 1 182 ? 4.737 -6.204 -4.359 1.00 97.81 182 ASN A O 1
ATOM 1377 N N . GLY A 1 183 ? 3.496 -6.484 -2.539 1.00 97.88 183 GLY A N 1
ATOM 1378 C CA . GLY A 1 183 ? 4.573 -6.937 -1.658 1.00 97.88 183 GLY A CA 1
ATOM 1379 C C . GLY A 1 183 ? 5.463 -5.828 -1.084 1.00 97.88 183 GLY A C 1
ATOM 1380 O O . GLY A 1 183 ? 6.287 -6.118 -0.215 1.00 97.88 183 GLY A O 1
ATOM 1381 N N . HIS A 1 184 ? 5.290 -4.576 -1.504 1.00 98.31 184 HIS A N 1
ATOM 1382 C CA . HIS A 1 184 ? 6.094 -3.436 -1.072 1.00 98.31 184 HIS A CA 1
ATOM 1383 C C . HIS A 1 184 ? 5.616 -2.808 0.241 1.00 98.31 184 HIS A C 1
ATOM 1385 O O . HIS A 1 184 ? 4.546 -3.101 0.790 1.00 98.31 184 HIS A O 1
ATOM 1391 N N . THR A 1 185 ? 6.460 -1.922 0.761 1.00 97.94 185 THR A N 1
ATOM 1392 C CA . THR A 1 185 ? 6.273 -1.228 2.030 1.00 97.94 185 THR A CA 1
ATOM 1393 C C . THR A 1 185 ? 6.004 0.258 1.830 1.00 97.94 185 THR A C 1
ATOM 1395 O O . THR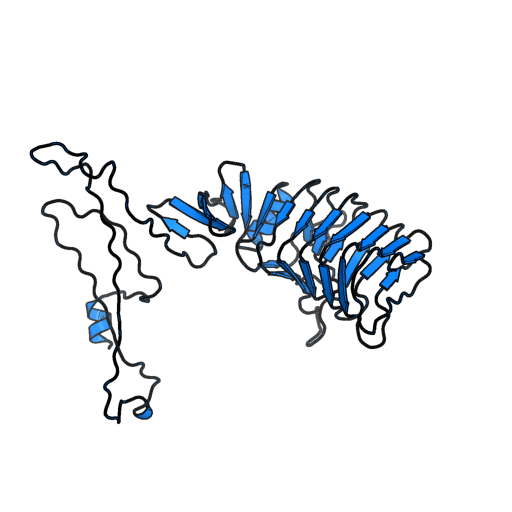 A 1 185 ? 6.815 0.985 1.257 1.00 97.94 185 THR A O 1
ATOM 1398 N N . ILE A 1 186 ? 4.924 0.744 2.439 1.00 95.50 186 ILE A N 1
ATOM 1399 C CA . ILE A 1 186 ? 4.729 2.163 2.734 1.00 95.50 186 ILE A CA 1
ATOM 1400 C C . ILE A 1 186 ? 5.312 2.461 4.116 1.00 95.50 186 ILE A C 1
ATOM 1402 O O . ILE A 1 186 ? 4.855 1.917 5.119 1.00 95.50 186 ILE A O 1
ATOM 1406 N N . THR A 1 187 ? 6.282 3.370 4.207 1.00 93.94 187 THR A N 1
ATOM 1407 C CA . THR A 1 187 ? 6.742 3.920 5.492 1.00 93.94 187 THR A CA 1
ATOM 1408 C C . THR A 1 187 ? 6.128 5.296 5.722 1.00 93.94 187 THR A C 1
ATOM 1410 O O . THR A 1 187 ? 6.424 6.245 5.003 1.00 93.94 187 THR A O 1
ATOM 1413 N N . VAL A 1 188 ? 5.289 5.428 6.744 1.00 89.88 188 VAL A N 1
ATOM 1414 C CA . VAL A 1 188 ? 4.587 6.674 7.070 1.00 89.88 188 VAL A CA 1
ATOM 1415 C C . VAL A 1 188 ? 5.461 7.544 7.965 1.00 89.88 188 VAL A C 1
ATOM 1417 O O . VAL A 1 188 ? 5.814 7.140 9.070 1.00 89.88 188 VAL A O 1
ATOM 1420 N N . LEU A 1 189 ? 5.814 8.737 7.492 1.00 86.00 189 LEU A N 1
ATOM 1421 C CA . LEU A 1 189 ? 6.697 9.686 8.181 1.00 86.00 189 LEU A CA 1
ATOM 1422 C C . LEU A 1 189 ? 5.955 10.903 8.770 1.00 86.00 189 LEU A C 1
ATOM 1424 O O . LEU A 1 189 ? 6.576 11.724 9.441 1.00 86.00 189 LEU A O 1
ATOM 1428 N N . SER A 1 190 ? 4.643 11.035 8.546 1.00 72.31 190 SER A N 1
ATOM 1429 C CA . SER A 1 190 ? 3.808 12.087 9.150 1.00 72.31 190 SER A CA 1
ATOM 1430 C C . SER A 1 190 ? 3.396 11.740 10.584 1.00 72.31 190 SER A C 1
ATOM 1432 O O . SER A 1 190 ? 3.213 10.570 10.903 1.00 72.31 190 SER A O 1
ATOM 1434 N N . ASN A 1 191 ? 3.193 12.749 11.442 1.00 64.06 191 ASN A N 1
ATOM 1435 C CA . ASN A 1 191 ? 2.858 12.544 12.862 1.00 64.06 191 ASN A CA 1
ATOM 1436 C C . ASN A 1 191 ? 1.496 11.866 13.125 1.00 64.06 191 ASN A C 1
ATOM 1438 O O . ASN A 1 191 ? 1.312 11.380 14.240 1.00 64.06 191 ASN A O 1
ATOM 1442 N N . ASP A 1 192 ? 0.585 11.825 12.146 1.00 71.50 192 ASP A N 1
ATOM 1443 C CA . ASP A 1 192 ? -0.722 11.166 12.283 1.00 71.50 192 ASP A CA 1
ATOM 1444 C C . ASP A 1 192 ? -0.694 9.727 11.737 1.00 71.50 192 ASP A C 1
ATOM 1446 O O . ASP A 1 192 ? -0.333 8.813 12.476 1.00 71.50 192 ASP A O 1
ATOM 1450 N N . CYS A 1 193 ? -1.052 9.502 10.468 1.00 83.19 193 CYS A N 1
ATOM 1451 C CA . CYS A 1 193 ? -1.108 8.175 9.836 1.00 83.19 193 CYS A CA 1
ATOM 1452 C C . CYS A 1 193 ? -1.323 8.295 8.310 1.00 83.19 193 CYS A C 1
ATOM 1454 O O . CYS A 1 193 ? -1.531 9.392 7.787 1.00 83.19 193 CYS A O 1
ATOM 1456 N N . PHE A 1 194 ? -1.273 7.176 7.579 1.00 89.75 194 PHE A N 1
ATOM 1457 C CA . PHE A 1 194 ? -1.798 7.103 6.212 1.00 89.75 194 PHE A CA 1
ATOM 1458 C C . PHE A 1 194 ? -3.316 6.903 6.257 1.00 89.75 194 PHE A C 1
ATOM 1460 O O . PHE A 1 194 ? -3.784 5.971 6.898 1.00 89.75 194 PHE A O 1
ATOM 1467 N N . MET A 1 195 ? -4.095 7.760 5.605 1.00 89.44 195 MET A N 1
ATOM 1468 C CA . MET A 1 195 ? -5.549 7.795 5.737 1.00 89.44 195 MET A CA 1
ATOM 1469 C C . MET A 1 195 ? -6.274 7.395 4.447 1.00 89.44 195 MET A C 1
ATOM 1471 O O . MET A 1 195 ? -5.948 7.840 3.349 1.00 89.44 195 MET A O 1
ATOM 1475 N N . ILE A 1 196 ? -7.336 6.613 4.599 1.00 92.56 196 ILE A N 1
ATOM 1476 C CA . ILE A 1 196 ? -8.308 6.283 3.557 1.00 92.56 196 ILE A CA 1
ATOM 1477 C C . ILE A 1 196 ? -9.575 7.095 3.822 1.00 92.56 196 ILE A C 1
ATOM 1479 O O . ILE A 1 196 ? -10.183 6.990 4.889 1.00 92.56 196 ILE A O 1
ATOM 1483 N N . ALA A 1 197 ? -9.958 7.912 2.848 1.00 91.12 197 ALA A N 1
ATOM 1484 C CA . ALA A 1 197 ? -11.110 8.808 2.890 1.00 91.12 197 ALA A CA 1
ATOM 1485 C C . ALA A 1 197 ? -12.084 8.599 1.705 1.00 91.12 197 ALA A C 1
ATOM 1487 O O . ALA A 1 197 ? -13.073 9.324 1.590 1.00 91.12 197 ALA A O 1
ATOM 1488 N N . GLY A 1 198 ? -11.820 7.609 0.845 1.00 91.88 198 GLY A N 1
ATOM 1489 C CA . GLY A 1 198 ? -12.735 7.119 -0.184 1.00 91.88 198 GLY A CA 1
ATOM 1490 C C . GLY A 1 198 ? -13.547 5.914 0.304 1.00 91.88 198 GLY A C 1
ATOM 1491 O O . GLY A 1 198 ? -13.004 4.966 0.870 1.00 91.88 198 GLY A O 1
ATOM 1492 N N . SER A 1 199 ? -14.865 5.932 0.085 1.00 96.38 199 SER A N 1
ATOM 1493 C CA . SER A 1 199 ? -15.717 4.755 0.323 1.00 96.38 199 SER A CA 1
ATOM 1494 C C . SER A 1 199 ? -15.453 3.667 -0.715 1.00 96.38 199 SER A C 1
ATOM 1496 O O . SER A 1 199 ? -15.186 3.986 -1.867 1.00 96.38 199 SER A O 1
ATOM 1498 N N . GLY A 1 200 ? -15.583 2.396 -0.341 1.00 98.00 200 GLY A N 1
ATOM 1499 C CA . GLY A 1 200 ? -15.380 1.247 -1.228 1.00 98.00 200 GLY A CA 1
ATOM 1500 C C . GLY A 1 200 ? -13.914 0.971 -1.571 1.00 98.00 200 GLY A C 1
ATOM 1501 O O . GLY A 1 200 ? -13.641 0.082 -2.371 1.0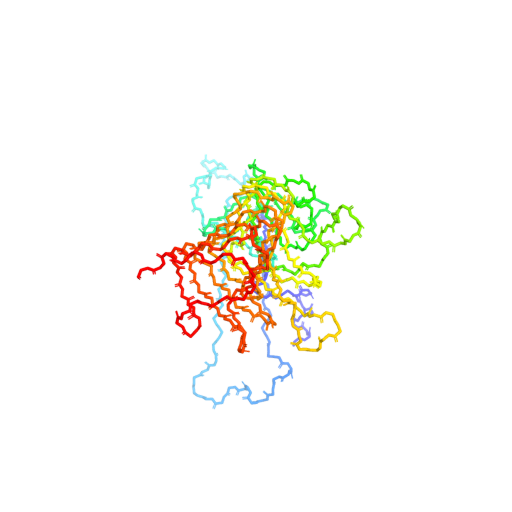0 98.00 200 GLY A O 1
ATOM 1502 N N . THR A 1 201 ? -12.972 1.733 -1.005 1.00 97.81 201 THR A N 1
ATOM 1503 C CA . THR A 1 201 ? -11.541 1.560 -1.263 1.00 97.81 201 THR A CA 1
ATOM 1504 C C . THR A 1 201 ? -11.046 0.218 -0.725 1.00 97.81 201 THR A C 1
ATOM 1506 O O . THR A 1 201 ? -11.366 -0.172 0.401 1.00 97.81 201 THR A O 1
ATOM 1509 N N . VAL A 1 202 ? -10.217 -0.458 -1.517 1.00 98.62 202 VAL A N 1
ATOM 1510 C CA . VAL A 1 202 ? -9.498 -1.676 -1.135 1.00 98.62 202 VAL A CA 1
ATOM 1511 C C . VAL A 1 202 ? -8.016 -1.349 -1.036 1.00 98.62 202 VAL A C 1
ATOM 1513 O O . VAL A 1 202 ? -7.453 -0.774 -1.963 1.00 98.62 202 VAL A O 1
ATOM 1516 N N . ILE A 1 203 ? -7.372 -1.732 0.061 1.00 98.19 203 ILE A N 1
ATOM 1517 C CA . ILE A 1 203 ? -5.916 -1.686 0.201 1.00 98.19 203 ILE A CA 1
ATOM 1518 C C . ILE A 1 203 ? -5.389 -3.079 0.527 1.00 98.19 203 ILE A C 1
ATOM 1520 O O . ILE A 1 203 ? -5.940 -3.747 1.409 1.00 98.19 203 ILE A O 1
ATOM 1524 N N . LYS A 1 204 ? -4.346 -3.522 -0.187 1.00 98.56 204 LYS A N 1
ATOM 1525 C CA . LYS A 1 204 ? -3.904 -4.912 -0.092 1.00 98.56 204 LYS A CA 1
ATOM 1526 C C . LYS A 1 204 ? -2.429 -5.196 -0.357 1.00 98.56 204 LYS A C 1
ATOM 1528 O O . LYS A 1 204 ? -1.707 -4.331 -0.842 1.00 98.56 204 LYS A O 1
ATOM 1533 N N . ASN A 1 205 ? -2.026 -6.432 -0.055 1.00 98.31 205 ASN A N 1
ATOM 1534 C CA . ASN A 1 205 ? -0.790 -7.090 -0.495 1.00 98.31 205 ASN A CA 1
ATOM 1535 C C . ASN A 1 205 ? 0.507 -6.349 -0.149 1.00 98.31 205 ASN A C 1
ATOM 1537 O O . ASN A 1 205 ? 1.263 -5.973 -1.036 1.00 98.31 205 ASN A O 1
ATOM 1541 N N . GLY A 1 206 ? 0.830 -6.146 1.124 1.00 98.50 206 GLY A N 1
ATOM 1542 C CA . GLY A 1 206 ? 2.111 -5.520 1.469 1.00 98.50 206 GLY A CA 1
ATOM 1543 C C . GLY A 1 206 ? 2.215 -5.061 2.908 1.00 98.50 206 GLY A C 1
ATOM 1544 O O . GLY A 1 206 ? 1.627 -5.660 3.811 1.00 98.50 206 GLY A O 1
ATOM 1545 N N . GLN A 1 207 ? 2.998 -4.009 3.140 1.00 98.50 207 GLN A N 1
ATOM 1546 C CA . GLN A 1 207 ? 3.263 -3.521 4.490 1.00 98.50 207 GLN A CA 1
ATOM 1547 C C . GLN A 1 207 ? 3.036 -2.020 4.626 1.00 98.50 207 GLN A C 1
ATOM 1549 O O . GLN A 1 207 ? 3.396 -1.237 3.752 1.00 98.50 207 GLN A O 1
ATOM 1554 N N . ILE A 1 208 ? 2.502 -1.603 5.774 1.00 96.88 208 ILE A N 1
ATOM 1555 C CA . ILE A 1 208 ? 2.402 -0.192 6.151 1.00 96.88 208 ILE A CA 1
ATOM 1556 C C . ILE A 1 208 ? 3.038 -0.008 7.517 1.00 96.88 208 ILE A C 1
ATOM 1558 O O . ILE A 1 208 ? 2.579 -0.534 8.535 1.00 96.88 208 ILE A O 1
ATOM 1562 N N . LYS A 1 209 ? 4.120 0.759 7.535 1.00 94.38 209 LYS A N 1
ATOM 1563 C CA . LYS A 1 209 ? 5.005 0.894 8.675 1.00 94.38 209 LYS A CA 1
ATOM 1564 C C . LYS A 1 209 ? 4.966 2.291 9.259 1.00 94.38 209 LYS A C 1
ATOM 1566 O O . LYS A 1 209 ? 5.202 3.284 8.578 1.00 94.38 209 LYS A O 1
ATOM 1571 N N . ALA A 1 210 ? 4.778 2.340 10.567 1.00 92.00 210 ALA A N 1
ATOM 1572 C CA . ALA A 1 210 ? 4.987 3.511 11.385 1.00 92.00 210 ALA A CA 1
ATOM 1573 C C . ALA A 1 210 ? 6.459 3.950 11.349 1.00 92.00 210 ALA A C 1
ATOM 1575 O O . ALA A 1 210 ? 7.356 3.247 11.830 1.00 92.00 210 ALA A O 1
ATOM 1576 N N . GLY A 1 211 ? 6.707 5.133 10.795 1.00 89.75 211 GLY A N 1
ATOM 1577 C CA . GLY A 1 211 ? 7.994 5.811 10.848 1.00 89.75 211 GLY A CA 1
ATOM 1578 C C . GLY A 1 211 ? 8.298 6.419 12.222 1.00 89.75 211 GLY A C 1
ATOM 1579 O O . GLY A 1 211 ? 7.543 6.235 13.183 1.00 89.75 211 GLY A O 1
ATOM 1580 N N . PRO A 1 212 ? 9.438 7.119 12.354 1.00 86.56 212 PRO A N 1
ATOM 1581 C CA . PRO A 1 212 ? 9.829 7.774 13.597 1.00 86.56 212 PRO A CA 1
ATOM 1582 C C . PRO A 1 212 ? 8.855 8.898 13.971 1.00 86.56 212 PRO A C 1
ATOM 1584 O O . PRO A 1 212 ? 8.399 9.657 13.123 1.00 86.56 212 PRO A O 1
ATOM 1587 N N . MET A 1 213 ? 8.575 9.036 15.265 1.00 81.44 213 MET A N 1
ATOM 1588 C CA . MET A 1 213 ? 7.824 10.171 15.802 1.00 81.44 213 MET A CA 1
ATOM 1589 C C . MET A 1 213 ? 8.724 11.410 15.853 1.00 81.44 213 MET A C 1
ATOM 1591 O O . MET A 1 213 ? 9.852 11.340 16.351 1.00 81.44 213 MET A O 1
ATOM 1595 N N . SER A 1 214 ? 8.211 12.559 15.405 1.00 73.81 214 SER A N 1
ATOM 1596 C CA . SER A 1 214 ? 8.953 13.821 15.469 1.00 73.81 214 SER A CA 1
ATOM 1597 C C . SER A 1 214 ? 9.420 14.127 16.898 1.00 73.81 214 SER A C 1
ATOM 1599 O O . SER A 1 214 ? 8.657 14.039 17.860 1.00 73.81 214 SER A O 1
ATOM 1601 N N . GLY A 1 215 ? 10.705 14.455 17.048 1.00 73.69 215 GLY A N 1
ATOM 1602 C CA . GLY A 1 215 ? 11.319 14.741 18.348 1.00 73.69 215 GLY A CA 1
ATOM 1603 C C . GLY A 1 215 ? 11.612 13.514 19.222 1.00 73.69 215 GLY A C 1
ATOM 1604 O O . GLY A 1 215 ? 12.065 13.685 20.353 1.00 73.69 215 GLY A O 1
ATOM 1605 N N . SER A 1 216 ? 11.407 12.288 18.724 1.00 73.50 216 SER A N 1
ATOM 1606 C CA . SER A 1 216 ? 11.729 11.055 19.445 1.00 73.50 216 SER A CA 1
ATOM 1607 C C . SER A 1 216 ? 12.848 10.268 18.764 1.00 73.50 216 SER A C 1
ATOM 1609 O O . SER A 1 216 ? 12.778 9.955 17.582 1.00 73.50 216 SER A O 1
ATOM 1611 N N . ALA A 1 217 ? 13.880 9.893 19.528 1.00 69.88 217 ALA A N 1
ATOM 1612 C CA . ALA A 1 217 ? 14.991 9.079 19.017 1.00 69.88 217 ALA A CA 1
ATOM 1613 C C . ALA A 1 217 ? 14.638 7.586 18.870 1.00 69.88 217 ALA A C 1
ATOM 1615 O O . ALA A 1 217 ? 15.362 6.842 18.216 1.00 69.88 217 ALA A O 1
ATOM 1616 N N . THR A 1 218 ? 13.566 7.130 19.525 1.00 75.69 218 THR A N 1
ATOM 1617 C CA . THR A 1 218 ? 13.181 5.703 19.578 1.00 75.69 218 THR A CA 1
ATOM 1618 C C . THR A 1 218 ? 11.679 5.463 19.440 1.00 75.69 218 THR A C 1
ATOM 1620 O O . THR A 1 218 ? 11.263 4.331 19.201 1.00 75.69 218 THR A O 1
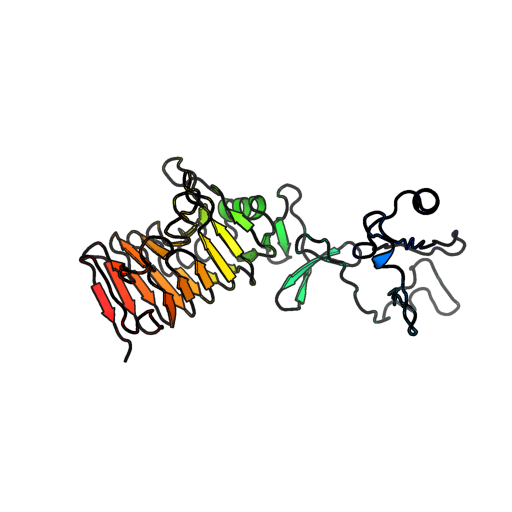ATOM 1623 N N . GLY A 1 219 ? 10.857 6.504 19.589 1.00 81.50 219 GLY A N 1
ATOM 1624 C CA . GLY A 1 219 ? 9.414 6.426 19.417 1.00 81.50 219 GLY A CA 1
ATOM 1625 C C . GLY A 1 219 ? 9.045 6.387 17.943 1.00 81.50 219 GLY A C 1
ATOM 1626 O O . GLY A 1 219 ? 9.620 7.107 17.127 1.00 81.50 219 GLY A O 1
ATOM 1627 N N . LYS A 1 220 ? 8.067 5.552 17.617 1.00 86.50 220 LYS A N 1
ATOM 1628 C CA . LYS A 1 220 ? 7.436 5.509 16.297 1.00 86.50 220 LYS A CA 1
ATOM 1629 C C . LYS A 1 220 ? 6.097 6.219 16.349 1.00 86.50 220 LYS A C 1
ATOM 1631 O O . LYS A 1 220 ? 5.580 6.436 17.443 1.00 86.50 220 LYS A O 1
ATOM 1636 N N . ILE A 1 221 ? 5.521 6.562 15.207 1.00 87.50 221 ILE A N 1
ATOM 1637 C CA . ILE A 1 221 ? 4.116 6.976 15.159 1.00 87.50 221 ILE A CA 1
ATOM 1638 C C . ILE A 1 221 ? 3.221 5.837 15.671 1.00 87.50 221 ILE A C 1
ATOM 1640 O O . ILE A 1 221 ? 3.595 4.658 15.648 1.00 87.50 221 ILE A O 1
ATOM 1644 N N . THR A 1 222 ? 2.069 6.187 16.233 1.00 90.19 222 THR A N 1
ATOM 1645 C CA . THR A 1 222 ? 1.214 5.208 16.920 1.00 90.19 222 THR A CA 1
ATOM 1646 C C . THR A 1 222 ? 0.438 4.344 15.945 1.00 90.19 222 THR A C 1
ATOM 1648 O O . THR A 1 222 ? 0.395 3.123 16.104 1.00 90.19 222 THR A O 1
ATOM 1651 N N . TYR A 1 223 ? -0.193 4.992 14.976 1.00 92.50 223 TYR A N 1
ATOM 1652 C CA . TYR A 1 223 ? -1.058 4.357 14.004 1.00 92.50 223 TYR A CA 1
ATOM 1653 C C . TYR A 1 223 ? -0.452 4.585 12.629 1.00 92.50 223 TYR A C 1
ATOM 1655 O O . TYR A 1 223 ? -0.017 5.688 12.318 1.00 92.50 223 TYR A O 1
ATOM 1663 N N . SER A 1 224 ? -0.342 3.528 11.835 1.00 93.25 224 SER A N 1
ATOM 1664 C CA . SER A 1 224 ? 0.233 3.627 10.494 1.00 93.25 224 SER A CA 1
ATOM 1665 C C . SER A 1 224 ? -0.840 3.793 9.428 1.00 93.25 224 SER A C 1
ATOM 1667 O O . SER A 1 224 ? -0.564 4.379 8.388 1.00 93.25 224 SER A O 1
ATOM 1669 N N . LEU A 1 225 ? -2.068 3.355 9.707 1.00 95.12 225 LEU A N 1
ATOM 1670 C CA . LEU A 1 225 ? -3.197 3.393 8.787 1.00 95.12 225 LEU A CA 1
ATOM 1671 C C . LEU A 1 225 ? -4.453 3.904 9.502 1.00 95.12 225 LEU A C 1
ATOM 1673 O O . LEU A 1 225 ? -4.679 3.580 10.667 1.00 95.12 225 LEU A O 1
ATOM 1677 N N . ALA A 1 226 ? -5.299 4.646 8.797 1.00 94.88 226 ALA A N 1
ATOM 1678 C CA . ALA A 1 226 ? -6.615 5.042 9.271 1.00 94.88 226 ALA A CA 1
ATOM 1679 C C . ALA A 1 226 ? -7.669 4.981 8.168 1.00 94.88 226 ALA A C 1
ATOM 1681 O O . ALA A 1 226 ? -7.383 5.226 7.000 1.00 94.88 226 ALA A O 1
ATOM 1682 N N . VAL A 1 227 ? -8.915 4.736 8.563 1.00 96.69 227 VAL A N 1
ATOM 1683 C CA . VAL A 1 227 ? -10.106 4.944 7.736 1.00 96.69 227 VAL A CA 1
ATOM 1684 C C . VAL A 1 227 ? -10.905 6.094 8.336 1.00 96.69 227 VAL A C 1
ATOM 1686 O O . VAL A 1 227 ? -11.240 6.070 9.519 1.00 96.69 227 VAL A O 1
ATOM 1689 N N . THR A 1 228 ? -11.195 7.121 7.544 1.00 93.69 228 THR A N 1
ATOM 1690 C CA . THR A 1 228 ? -11.742 8.395 8.029 1.00 93.69 228 THR A CA 1
ATOM 1691 C C . THR A 1 228 ? -12.785 8.972 7.067 1.00 93.69 228 THR A C 1
ATOM 1693 O O . THR A 1 228 ? -13.267 8.290 6.167 1.00 93.69 228 THR A O 1
ATOM 1696 N N . ALA A 1 229 ? -13.183 10.229 7.280 1.00 91.69 229 ALA A N 1
ATOM 1697 C CA . ALA A 1 229 ? -14.118 10.984 6.442 1.00 91.69 229 ALA A CA 1
ATOM 1698 C C . ALA A 1 229 ? -15.518 10.351 6.292 1.00 91.69 229 ALA A C 1
ATOM 1700 O O . ALA A 1 229 ? -16.263 10.686 5.375 1.00 91.69 229 ALA A O 1
ATOM 1701 N N . ASN A 1 230 ? -15.917 9.497 7.241 1.00 95.06 230 ASN A N 1
ATOM 1702 C CA . ASN A 1 230 ? -17.133 8.681 7.170 1.00 95.06 230 ASN A CA 1
ATOM 1703 C C . ASN A 1 230 ? -17.140 7.725 5.962 1.00 95.06 230 ASN A C 1
ATOM 1705 O O . ASN A 1 230 ? -18.210 7.415 5.433 1.00 95.06 230 ASN A O 1
ATOM 1709 N N . SER A 1 231 ? -15.969 7.254 5.531 1.00 96.44 231 SER A N 1
ATOM 1710 C CA . SER A 1 231 ? -15.836 6.311 4.415 1.00 96.44 231 SER A CA 1
ATOM 1711 C C . SER A 1 231 ? -16.523 4.993 4.737 1.00 96.44 231 SER A C 1
ATOM 1713 O O . SER A 1 231 ? -16.341 4.442 5.822 1.00 96.44 231 SER A O 1
ATOM 1715 N N . GLN A 1 232 ? -17.329 4.496 3.808 1.00 98.25 232 GLN A N 1
ATOM 1716 C CA . GLN A 1 232 ? -18.048 3.232 3.955 1.00 98.25 232 GLN A CA 1
ATOM 1717 C C . GLN A 1 232 ? -17.355 2.123 3.168 1.00 98.25 232 GLN A C 1
ATOM 1719 O O . GLN A 1 232 ? -16.658 2.401 2.202 1.00 98.25 232 GLN A O 1
ATOM 1724 N N . ASP A 1 233 ? -17.571 0.874 3.566 1.00 98.38 233 ASP A N 1
ATOM 1725 C CA . ASP A 1 233 ? -17.175 -0.328 2.828 1.00 98.38 233 ASP A CA 1
ATOM 1726 C C . ASP A 1 233 ? -15.676 -0.418 2.478 1.00 98.38 233 ASP A C 1
ATOM 1728 O O . ASP A 1 233 ? -15.308 -0.984 1.452 1.00 98.38 233 ASP A O 1
ATOM 1732 N N . VAL A 1 234 ? -14.795 0.122 3.330 1.00 98.75 234 VAL A N 1
ATOM 1733 C CA . VAL A 1 234 ? -13.342 0.013 3.129 1.00 98.75 234 VAL A CA 1
ATOM 1734 C C . VAL A 1 234 ? -12.866 -1.395 3.476 1.00 98.75 234 VAL A C 1
ATOM 1736 O O . VAL A 1 234 ? -13.232 -1.949 4.518 1.00 98.75 234 VAL A O 1
ATOM 1739 N N . VAL A 1 235 ? -12.020 -1.969 2.623 1.00 98.88 235 VAL A N 1
ATOM 1740 C CA . VAL A 1 235 ? -11.421 -3.294 2.814 1.00 98.88 235 VAL A CA 1
ATOM 1741 C C . VAL A 1 235 ? -9.911 -3.162 2.957 1.00 98.88 235 VAL A C 1
ATOM 1743 O O . VAL A 1 235 ? -9.249 -2.516 2.151 1.00 98.88 235 VAL A O 1
ATOM 1746 N N . ILE A 1 236 ? -9.377 -3.796 3.994 1.00 98.81 236 ILE A N 1
ATOM 1747 C CA . ILE A 1 236 ? -7.949 -3.902 4.288 1.00 98.81 236 ILE A CA 1
ATOM 1748 C C . ILE A 1 236 ? -7.637 -5.397 4.264 1.00 98.81 236 ILE A C 1
ATOM 1750 O O . ILE A 1 236 ? -8.131 -6.131 5.125 1.00 98.81 236 ILE A O 1
ATOM 1754 N N . GLU A 1 237 ? -6.873 -5.869 3.283 1.00 98.69 237 GLU A N 1
ATOM 1755 C CA . GLU A 1 237 ? -6.629 -7.306 3.117 1.00 98.69 237 GLU A CA 1
ATOM 1756 C C . GLU A 1 237 ? -5.173 -7.655 2.828 1.00 98.69 237 GLU A C 1
ATOM 1758 O O . GLU A 1 237 ? -4.464 -6.878 2.214 1.00 98.69 237 GLU A O 1
ATOM 1763 N N . ASP A 1 238 ? -4.690 -8.796 3.318 1.00 98.75 238 ASP A N 1
ATOM 1764 C CA . ASP A 1 238 ? -3.326 -9.277 3.031 1.00 98.75 238 ASP A CA 1
ATOM 1765 C C . ASP A 1 238 ? -2.232 -8.232 3.343 1.00 98.75 238 ASP A C 1
ATOM 1767 O O . ASP A 1 238 ? -1.274 -8.019 2.593 1.00 98.75 238 ASP A O 1
ATOM 1771 N N . LEU A 1 239 ? -2.399 -7.542 4.475 1.00 98.62 239 LEU A N 1
ATOM 1772 C CA . LEU A 1 239 ? -1.539 -6.444 4.906 1.00 98.62 239 LEU A CA 1
ATOM 1773 C C . LEU A 1 239 ? -0.842 -6.727 6.233 1.00 98.62 239 LEU A C 1
ATOM 1775 O O . LEU A 1 239 ? -1.420 -7.278 7.171 1.00 98.62 239 LEU A O 1
ATOM 1779 N N . VAL A 1 240 ? 0.389 -6.235 6.346 1.00 98.81 240 VAL A N 1
ATOM 1780 C CA . VAL A 1 240 ? 1.126 -6.148 7.608 1.00 98.81 240 VAL A CA 1
ATOM 1781 C C . VAL A 1 240 ? 1.234 -4.687 8.032 1.00 98.81 240 VAL A C 1
ATOM 1783 O O . VAL A 1 240 ? 1.896 -3.878 7.389 1.00 98.81 240 VAL A O 1
ATOM 1786 N N . CYS A 1 241 ? 0.619 -4.341 9.154 1.00 98.25 241 CYS A N 1
ATOM 1787 C CA . CYS A 1 241 ? 0.695 -3.021 9.760 1.00 98.25 241 CYS A CA 1
ATOM 1788 C C . CYS A 1 241 ? 1.641 -3.040 10.968 1.00 98.25 241 CYS A C 1
ATOM 1790 O O . CYS A 1 241 ? 1.379 -3.689 11.986 1.00 98.25 241 CYS A O 1
ATOM 1792 N N . GLU A 1 242 ? 2.737 -2.285 10.879 1.00 96.69 242 GLU A N 1
ATOM 1793 C CA . GLU A 1 242 ? 3.506 -1.878 12.054 1.00 96.69 242 GLU A CA 1
ATOM 1794 C C . GLU A 1 242 ? 3.005 -0.502 12.497 1.00 96.69 242 GLU A C 1
ATOM 1796 O O . GLU A 1 242 ? 3.139 0.468 11.759 1.00 96.69 242 GLU A O 1
ATOM 1801 N N . GLY A 1 243 ? 2.450 -0.409 13.700 1.00 95.00 243 GLY A N 1
ATOM 1802 C CA . GLY A 1 243 ? 1.548 0.673 14.089 1.00 95.00 243 GLY A CA 1
ATOM 1803 C C . GLY A 1 243 ? 0.109 0.165 14.087 1.00 95.00 243 GLY A C 1
ATOM 1804 O O . GLY A 1 243 ? -0.235 -0.767 13.363 1.00 95.00 243 GLY A O 1
ATOM 1805 N N . GLY A 1 244 ? -0.728 0.730 14.954 1.00 96.38 244 GLY A N 1
ATOM 1806 C CA . GLY A 1 244 ? -2.142 0.372 14.978 1.00 96.38 244 GLY A CA 1
ATOM 1807 C C . GLY A 1 244 ? -2.903 0.897 13.756 1.00 96.38 244 GLY A C 1
ATOM 1808 O O . GLY A 1 244 ? -2.378 1.684 12.967 1.00 96.38 244 GLY A O 1
ATOM 1809 N N . ILE A 1 245 ? -4.174 0.513 13.667 1.00 98.12 245 ILE A N 1
ATOM 1810 C CA . ILE A 1 245 ? -5.121 0.993 12.655 1.00 98.12 245 ILE A CA 1
ATOM 1811 C C . ILE A 1 245 ? -6.216 1.830 13.327 1.00 98.12 245 ILE A C 1
ATOM 1813 O O . ILE A 1 245 ? -6.805 1.399 14.321 1.00 98.12 245 ILE A O 1
ATOM 1817 N N . GLU A 1 246 ? -6.529 3.002 12.786 1.00 97.12 246 GLU A N 1
ATOM 1818 C CA . GLU A 1 246 ? -7.662 3.813 13.246 1.00 97.12 246 GLU A CA 1
ATOM 1819 C C . GLU A 1 246 ? -8.892 3.642 12.347 1.00 97.12 246 GLU A C 1
ATOM 1821 O O . GLU A 1 246 ? -8.787 3.532 11.127 1.00 97.12 246 GLU A O 1
ATOM 1826 N N . VAL A 1 247 ? -10.084 3.672 12.938 1.00 98.31 247 VAL A N 1
ATOM 1827 C CA . VAL A 1 247 ? -11.344 3.854 12.207 1.00 98.31 247 VAL A CA 1
ATOM 1828 C C . VAL A 1 247 ? -12.098 4.995 12.876 1.00 98.31 247 VAL A C 1
ATOM 1830 O O . VAL A 1 247 ? -12.477 4.919 14.045 1.00 98.31 247 VAL A O 1
ATOM 1833 N N . LEU A 1 248 ? -12.251 6.088 12.139 1.00 96.12 248 LEU A N 1
ATOM 1834 C CA . LEU A 1 248 ? -12.633 7.391 12.665 1.00 96.12 248 LEU A CA 1
ATOM 1835 C C . LEU A 1 248 ? -13.952 7.865 12.060 1.00 96.12 248 LEU A C 1
ATOM 1837 O O . LEU A 1 248 ? -14.211 7.691 10.868 1.00 96.12 248 LEU A O 1
ATOM 1841 N N . GLY A 1 249 ? -14.767 8.539 12.867 1.00 95.81 249 GLY A N 1
ATOM 1842 C CA . GLY A 1 249 ? -16.082 9.010 12.444 1.00 95.81 249 GLY A CA 1
ATOM 1843 C C . GLY A 1 249 ? -17.018 7.842 12.155 1.00 95.81 249 GLY A C 1
ATOM 1844 O O . GLY A 1 249 ? -16.788 6.720 12.587 1.00 95.81 249 GLY A O 1
ATOM 1845 N N . ARG A 1 250 ? -18.068 8.072 11.372 1.00 97.06 250 ARG A N 1
ATOM 1846 C CA . ARG A 1 250 ? -19.037 7.026 11.014 1.00 97.06 250 ARG A CA 1
ATOM 1847 C C . ARG A 1 250 ? -18.498 6.069 9.947 1.00 97.06 250 ARG A C 1
ATOM 1849 O O . ARG A 1 250 ? -19.279 5.576 9.144 1.00 97.06 250 ARG A O 1
ATOM 1856 N N . SER A 1 251 ? -17.183 5.878 9.874 1.00 98.50 251 SER A N 1
ATOM 1857 C CA . SER A 1 251 ? -16.538 5.064 8.847 1.00 98.50 251 SER A CA 1
ATOM 1858 C C . SER A 1 251 ? -16.673 3.572 9.143 1.00 98.50 251 SER A C 1
ATOM 1860 O O . SER A 1 251 ? -16.829 3.175 10.304 1.00 98.50 251 SER A O 1
ATOM 1862 N N . THR A 1 252 ? -16.574 2.747 8.101 1.00 98.81 252 THR A N 1
ATOM 1863 C CA . THR A 1 252 ? -16.608 1.287 8.221 1.00 98.81 252 THR A CA 1
ATOM 1864 C C . THR A 1 252 ? -15.411 0.629 7.547 1.00 98.81 252 THR A C 1
ATOM 1866 O O . THR A 1 252 ? -15.136 0.928 6.386 1.00 98.81 252 THR A O 1
ATOM 1869 N N . ALA A 1 253 ? -14.755 -0.305 8.241 1.00 98.81 253 ALA A N 1
ATOM 1870 C CA . ALA A 1 253 ? -13.620 -1.062 7.710 1.00 98.81 253 ALA A CA 1
ATOM 1871 C C . ALA A 1 253 ? -13.785 -2.576 7.919 1.00 98.81 253 ALA A C 1
ATOM 1873 O O . ALA A 1 253 ? -14.225 -3.015 8.983 1.00 98.81 253 ALA A O 1
ATOM 1874 N N . THR A 1 254 ? -13.388 -3.379 6.934 1.00 98.94 254 THR A N 1
ATOM 1875 C CA . THR A 1 254 ? -13.297 -4.842 7.036 1.00 98.94 254 THR A CA 1
ATOM 1876 C C . THR A 1 254 ? -11.849 -5.283 6.866 1.00 98.94 254 THR A C 1
ATOM 1878 O O . THR A 1 254 ? -11.215 -4.923 5.881 1.00 98.94 254 THR A O 1
ATOM 1881 N N . LEU A 1 255 ? -11.336 -6.061 7.819 1.00 98.88 255 LEU A N 1
ATOM 1882 C CA . LEU A 1 255 ? -9.969 -6.577 7.828 1.00 98.88 255 LEU A CA 1
ATOM 1883 C C . LEU A 1 255 ? -9.971 -8.076 7.499 1.00 98.88 255 LEU A C 1
ATOM 1885 O O . LEU A 1 255 ? -10.653 -8.849 8.182 1.00 98.88 255 LEU A O 1
ATOM 1889 N N . ARG A 1 256 ? -9.185 -8.492 6.500 1.00 98.81 256 ARG A N 1
ATOM 1890 C CA . ARG A 1 256 ? -8.984 -9.901 6.110 1.00 98.81 256 ARG A CA 1
ATOM 1891 C C . ARG A 1 256 ? -7.503 -10.232 6.038 1.00 98.81 256 ARG A C 1
ATOM 1893 O O . ARG A 1 256 ? -6.766 -9.583 5.317 1.00 98.81 256 ARG A O 1
ATOM 1900 N N . ASN A 1 257 ? -7.061 -11.252 6.760 1.00 98.75 257 ASN A N 1
ATOM 1901 C CA . ASN A 1 257 ? -5.659 -11.668 6.774 1.00 98.75 257 ASN A CA 1
ATOM 1902 C C . ASN A 1 257 ? -4.694 -10.497 7.067 1.00 98.75 257 ASN A C 1
ATOM 1904 O O . ASN A 1 257 ? -3.700 -10.292 6.377 1.00 98.75 257 ASN A O 1
ATOM 1908 N N . VAL A 1 258 ? -5.025 -9.690 8.081 1.00 98.88 258 VAL A N 1
ATOM 1909 C CA . VAL A 1 258 ? -4.233 -8.504 8.441 1.00 98.88 258 VAL A CA 1
ATOM 1910 C C . VAL A 1 258 ? -3.402 -8.781 9.688 1.00 98.88 258 VAL A C 1
ATOM 1912 O O . VAL A 1 258 ? -3.939 -9.120 10.740 1.00 98.88 258 VAL A O 1
ATOM 1915 N N . THR A 1 259 ? -2.088 -8.597 9.604 1.00 98.81 259 THR A N 1
ATOM 1916 C CA . THR A 1 259 ? -1.205 -8.623 10.778 1.00 98.81 259 THR A CA 1
ATOM 1917 C C . THR A 1 259 ? -1.040 -7.210 11.319 1.00 98.81 259 THR A C 1
ATOM 1919 O O . THR A 1 259 ? -0.593 -6.336 10.589 1.00 98.81 259 THR A O 1
ATOM 1922 N N . VAL A 1 260 ? -1.339 -6.962 12.594 1.00 98.81 260 VAL A N 1
ATOM 1923 C CA . VAL A 1 260 ? -1.179 -5.643 13.225 1.00 98.81 260 VAL A CA 1
ATOM 1924 C C . VAL A 1 260 ? -0.311 -5.739 14.472 1.00 98.81 260 VAL A C 1
ATOM 1926 O O . VAL A 1 260 ? -0.647 -6.435 15.431 1.00 98.81 260 VAL A O 1
ATOM 1929 N N . THR A 1 261 ? 0.783 -4.981 14.500 1.00 98.50 261 THR A N 1
ATOM 1930 C CA . THR A 1 261 ? 1.660 -4.863 15.672 1.00 98.50 261 THR A CA 1
ATOM 1931 C C . THR A 1 261 ? 1.635 -3.440 16.209 1.00 98.50 261 THR A C 1
ATOM 1933 O O . THR A 1 261 ? 2.118 -2.513 15.562 1.00 98.50 261 THR A O 1
ATOM 1936 N N . ALA A 1 262 ? 1.099 -3.252 17.416 1.00 97.31 262 ALA A N 1
ATOM 1937 C CA . ALA A 1 262 ? 1.023 -1.935 18.038 1.00 97.31 262 ALA A CA 1
ATOM 1938 C C . ALA A 1 262 ? 2.414 -1.400 18.426 1.00 97.31 262 ALA A C 1
ATOM 1940 O O . ALA A 1 262 ? 3.220 -2.103 19.040 1.00 97.31 262 ALA A O 1
ATOM 1941 N N . THR A 1 263 ? 2.670 -0.121 18.145 1.00 94.50 263 THR A N 1
ATOM 1942 C CA . THR A 1 263 ? 3.916 0.561 18.533 1.00 94.50 263 THR A CA 1
ATOM 1943 C C . THR A 1 263 ? 3.817 1.145 19.945 1.00 94.50 263 THR A C 1
ATOM 1945 O O . THR A 1 263 ? 4.515 0.697 20.861 1.00 94.50 263 THR A O 1
ATOM 1948 N N . ASN A 1 264 ? 2.928 2.124 20.142 1.00 91.75 264 ASN A N 1
ATOM 1949 C CA . ASN A 1 264 ? 2.790 2.861 21.406 1.00 91.75 264 ASN A CA 1
ATOM 1950 C C . ASN A 1 264 ? 1.508 2.543 22.169 1.00 91.75 264 ASN A C 1
ATOM 1952 O O . ASN A 1 264 ? 1.525 2.546 23.398 1.00 91.75 264 ASN A O 1
ATOM 1956 N N . PHE A 1 265 ? 0.410 2.306 21.450 1.00 93.75 265 PHE A N 1
ATOM 1957 C CA . PHE A 1 265 ? -0.919 2.185 22.040 1.00 93.75 265 PHE A CA 1
ATOM 1958 C C . PHE A 1 265 ? -1.612 0.887 21.611 1.00 93.75 265 PHE A C 1
ATOM 1960 O O . PHE A 1 265 ? -1.184 -0.196 22.009 1.00 93.75 265 PHE A O 1
ATOM 1967 N N . TYR A 1 266 ? -2.681 0.991 20.831 1.00 97.81 266 TYR A N 1
ATOM 1968 C CA . TYR A 1 266 ? -3.594 -0.107 20.531 1.00 97.81 266 TYR A CA 1
ATOM 1969 C C . TYR A 1 266 ? -3.341 -0.643 19.122 1.00 97.81 266 TYR A C 1
ATOM 1971 O O . TYR A 1 266 ? -2.861 0.086 18.257 1.00 97.81 266 TYR A O 1
ATOM 1979 N N . THR A 1 267 ? -3.675 -1.909 18.873 1.00 98.44 267 THR A N 1
ATOM 1980 C CA . THR A 1 267 ? -3.680 -2.453 17.507 1.00 98.44 267 THR A CA 1
ATOM 1981 C C . THR A 1 267 ? -4.827 -1.859 16.702 1.00 98.44 267 THR A C 1
ATOM 1983 O O . THR A 1 267 ? -4.685 -1.666 15.502 1.00 98.44 267 THR A O 1
ATOM 1986 N N . MET A 1 268 ? -5.945 -1.519 17.353 1.00 98.31 268 MET A N 1
ATOM 1987 C CA . MET A 1 268 ? -7.006 -0.734 16.725 1.00 98.31 268 MET A CA 1
ATOM 1988 C C . MET A 1 268 ? -7.582 0.335 17.649 1.00 98.31 268 MET A C 1
ATOM 1990 O O . MET A 1 268 ? -7.755 0.106 18.852 1.00 98.31 268 MET A O 1
ATOM 1994 N N . TYR A 1 269 ? -7.940 1.472 17.059 1.00 98.44 269 TYR A N 1
ATOM 1995 C CA . TYR A 1 269 ? -8.631 2.573 17.718 1.00 98.44 269 TYR A CA 1
ATOM 1996 C C . TYR A 1 269 ? -9.880 2.983 16.936 1.00 98.44 269 TYR A C 1
ATOM 1998 O O . TYR A 1 269 ? -9.811 3.230 15.736 1.00 98.44 269 TYR A O 1
ATOM 2006 N N . LEU A 1 270 ? -11.029 3.014 17.614 1.00 98.62 270 LEU A N 1
ATOM 2007 C CA . LEU A 1 270 ? -12.322 3.353 17.025 1.00 98.62 270 LEU A CA 1
ATOM 2008 C C . LEU A 1 270 ? -12.974 4.510 17.785 1.00 98.62 270 LEU A C 1
ATOM 2010 O O . LEU A 1 270 ? -13.074 4.467 19.018 1.00 98.62 270 LEU A O 1
ATOM 2014 N N . VAL A 1 271 ? -13.459 5.507 17.044 1.00 98.12 271 VAL A N 1
ATOM 2015 C CA . VAL A 1 271 ? -14.169 6.673 17.591 1.00 98.12 271 VAL A CA 1
ATOM 2016 C C . VAL A 1 271 ? -15.124 7.289 16.566 1.00 98.12 271 VAL A C 1
ATOM 2018 O O . VAL A 1 271 ? -14.878 7.254 15.366 1.00 98.12 271 VAL A O 1
ATOM 2021 N N . GLY A 1 272 ? -16.180 7.945 17.039 1.00 97.38 272 GLY A N 1
ATOM 2022 C CA . GLY A 1 272 ? -17.064 8.797 16.248 1.00 97.38 272 GLY A CA 1
ATOM 2023 C C . GLY A 1 272 ? -18.240 8.057 15.617 1.00 97.38 272 GLY A C 1
ATOM 2024 O O . GLY A 1 272 ? -18.804 8.543 14.635 1.00 97.38 272 GLY A O 1
ATOM 2025 N N . GLY A 1 273 ? -18.624 6.908 16.178 1.00 98.00 273 GLY A N 1
ATOM 2026 C CA . GLY A 1 273 ? -19.622 6.014 15.589 1.00 98.00 273 GLY A CA 1
ATOM 2027 C C . GLY A 1 273 ? -19.036 5.050 14.556 1.00 98.00 273 GLY A C 1
ATOM 2028 O O . GLY A 1 273 ? -19.751 4.634 13.645 1.00 98.00 273 GLY A O 1
ATOM 2029 N N . ALA A 1 274 ? -17.742 4.750 14.666 1.00 98.69 274 ALA A N 1
ATOM 2030 C CA . ALA A 1 274 ? -17.009 3.897 13.741 1.00 98.69 274 ALA A CA 1
ATOM 2031 C C . ALA A 1 274 ? -17.401 2.430 13.905 1.00 98.69 274 ALA A C 1
ATOM 2033 O O . ALA A 1 274 ? -17.636 1.966 15.021 1.00 98.69 274 ALA A O 1
ATOM 2034 N N . THR A 1 275 ? -17.406 1.676 12.807 1.00 98.88 275 THR A N 1
ATOM 2035 C CA . THR A 1 275 ? -17.569 0.218 12.852 1.00 98.88 275 THR A CA 1
ATOM 2036 C C . THR A 1 275 ? -16.395 -0.465 12.169 1.00 98.88 275 THR A C 1
ATOM 2038 O O . THR A 1 275 ? -16.030 -0.111 11.055 1.00 98.88 275 THR A O 1
ATOM 2041 N N . ALA A 1 276 ? -15.811 -1.478 12.797 1.00 98.81 276 ALA A N 1
ATOM 2042 C CA . ALA A 1 276 ? -14.828 -2.322 12.129 1.00 98.81 276 ALA A CA 1
ATOM 2043 C C . ALA A 1 276 ? -15.181 -3.798 12.280 1.00 98.81 276 ALA A C 1
ATOM 2045 O O . ALA A 1 276 ? -15.672 -4.224 13.324 1.00 98.81 276 ALA A O 1
ATOM 2046 N N . THR A 1 277 ? -14.915 -4.584 11.241 1.00 98.88 277 THR A N 1
ATOM 2047 C CA . THR A 1 277 ? -15.067 -6.039 11.250 1.00 98.88 277 THR A CA 1
ATOM 2048 C C . THR A 1 277 ? -13.717 -6.691 11.000 1.00 98.88 277 THR A C 1
ATOM 2050 O O . THR A 1 277 ? -13.085 -6.425 9.985 1.00 98.88 277 THR A O 1
ATOM 2053 N N . VAL A 1 278 ? -13.287 -7.576 11.894 1.00 98.81 278 VAL A N 1
ATOM 2054 C CA . VAL A 1 278 ? -12.099 -8.417 11.710 1.00 98.81 278 VAL A CA 1
ATOM 2055 C C . VAL A 1 278 ? -12.556 -9.812 11.313 1.00 98.81 278 VAL A C 1
ATOM 2057 O O . VAL A 1 278 ? -13.180 -10.514 12.110 1.00 98.81 278 VAL A O 1
ATOM 2060 N N . GLU A 1 279 ? -12.257 -10.218 10.082 1.00 98.75 279 GLU A N 1
ATOM 2061 C CA . GLU A 1 279 ? -12.560 -11.563 9.587 1.00 98.75 279 GLU A CA 1
ATOM 2062 C C . GLU A 1 279 ? -11.422 -12.541 9.886 1.00 98.75 279 GLU A C 1
ATOM 2064 O O . GLU A 1 279 ? -11.675 -13.670 10.303 1.00 98.75 279 GLU A O 1
ATOM 2069 N N . SER A 1 280 ? -10.173 -12.097 9.747 1.00 98.62 280 SER A N 1
ATOM 2070 C CA . SER A 1 280 ? -8.973 -12.859 10.103 1.00 98.62 280 SER A CA 1
ATOM 2071 C C . SER A 1 280 ? -7.756 -11.938 10.237 1.00 98.62 280 SER A C 1
ATOM 2073 O O . SER A 1 280 ? -7.768 -10.808 9.746 1.00 98.62 280 SER A O 1
ATOM 2075 N N . GLY A 1 281 ? -6.706 -12.416 10.907 1.00 98.44 281 GLY A N 1
ATOM 2076 C CA . GLY A 1 281 ? -5.478 -11.654 11.127 1.00 98.44 281 GLY A CA 1
ATOM 2077 C C . GLY A 1 281 ? -4.784 -11.976 12.448 1.00 98.44 281 GLY A C 1
ATOM 2078 O O . GLY A 1 281 ? -5.328 -12.712 13.269 1.00 98.44 281 GLY A O 1
ATOM 2079 N N . ASP A 1 282 ? -3.616 -11.384 12.670 1.00 98.75 282 ASP A N 1
ATOM 2080 C CA . ASP A 1 282 ? -2.810 -11.560 13.880 1.00 98.75 282 ASP A CA 1
ATOM 2081 C C . ASP A 1 282 ? -2.575 -10.207 14.558 1.00 98.75 282 ASP A C 1
ATOM 2083 O O . ASP A 1 282 ? -2.034 -9.282 13.957 1.00 98.75 282 ASP A O 1
ATOM 2087 N N . PHE A 1 283 ? -2.964 -10.071 15.826 1.00 98.81 283 PHE A N 1
ATOM 2088 C CA . PHE A 1 283 ? -2.958 -8.791 16.537 1.00 98.81 283 PHE A CA 1
ATOM 2089 C C . PHE A 1 283 ? -2.045 -8.848 17.760 1.00 98.81 283 PHE A C 1
ATOM 2091 O O . PHE A 1 283 ? -2.339 -9.505 18.763 1.00 98.81 283 PHE A O 1
ATOM 2098 N N . THR A 1 284 ? -0.945 -8.100 17.703 1.00 98.75 284 THR A N 1
ATOM 2099 C CA . THR A 1 284 ? 0.036 -8.006 18.786 1.00 98.75 284 THR A CA 1
ATOM 2100 C C . THR A 1 284 ? -0.099 -6.680 19.523 1.00 98.75 284 THR A C 1
ATOM 2102 O O . THR A 1 284 ? 0.290 -5.622 19.024 1.00 98.75 284 THR A O 1
ATOM 2105 N N . ALA A 1 285 ? -0.647 -6.739 20.738 1.00 98.06 285 ALA A N 1
ATOM 2106 C CA . ALA A 1 285 ? -0.808 -5.583 21.603 1.00 98.06 285 ALA A CA 1
ATOM 2107 C C . ALA A 1 285 ? 0.531 -5.101 22.164 1.00 98.06 285 ALA A C 1
ATOM 2109 O O . ALA A 1 285 ? 1.461 -5.871 22.430 1.00 98.06 285 ALA A O 1
ATOM 2110 N N . LYS A 1 286 ? 0.597 -3.799 22.444 1.00 96.50 286 LYS A N 1
ATOM 2111 C CA . LYS A 1 286 ? 1.699 -3.230 23.205 1.00 96.50 286 LYS A CA 1
ATOM 2112 C C . LYS A 1 286 ? 1.663 -3.789 24.629 1.00 96.50 286 LYS A C 1
ATOM 2114 O O . LYS A 1 286 ? 0.636 -3.740 25.301 1.00 96.50 286 LYS A O 1
ATOM 2119 N N . SER A 1 287 ? 2.805 -4.284 25.109 1.00 94.50 287 SER A N 1
ATOM 2120 C CA . SER A 1 287 ? 2.947 -4.795 26.479 1.00 94.50 287 SER A CA 1
ATOM 2121 C C . SER A 1 287 ? 2.351 -3.835 27.516 1.00 94.50 287 SER A C 1
ATOM 2123 O O . SER A 1 287 ? 2.766 -2.680 27.604 1.00 94.50 287 SER A O 1
ATOM 2125 N N . GLY A 1 288 ? 1.421 -4.342 28.329 1.00 95.19 288 GLY A N 1
ATOM 2126 C CA . GLY A 1 288 ? 0.732 -3.582 29.377 1.00 95.19 288 GLY A CA 1
ATOM 2127 C C . GLY A 1 288 ? -0.540 -2.856 28.925 1.00 95.19 288 GLY A C 1
ATOM 2128 O O . GLY A 1 288 ? -1.228 -2.291 29.772 1.00 95.19 288 GLY A O 1
ATOM 2129 N N . LEU A 1 289 ? -0.883 -2.894 27.635 1.00 97.06 289 LEU A N 1
ATOM 2130 C CA . LEU A 1 289 ? -2.097 -2.295 27.080 1.00 97.06 289 LEU A CA 1
ATOM 2131 C C . LEU A 1 289 ? -3.063 -3.355 26.543 1.00 97.06 289 LEU A C 1
ATOM 2133 O O . LEU A 1 289 ? -2.727 -4.529 26.385 1.00 97.06 289 LEU A O 1
ATOM 2137 N N . GLN A 1 290 ? -4.304 -2.930 26.313 1.00 98.12 290 GLN A N 1
ATOM 2138 C CA . GLN A 1 290 ? -5.315 -3.744 25.643 1.00 98.12 290 GLN A CA 1
ATOM 2139 C C . GLN A 1 290 ? -5.047 -3.788 24.132 1.00 98.12 290 GLN A C 1
ATOM 2141 O O . GLN A 1 290 ? -4.322 -2.947 23.606 1.00 98.12 290 GLN A O 1
ATOM 2146 N N . HIS A 1 291 ? -5.654 -4.744 23.425 1.00 98.56 291 HIS A N 1
ATOM 2147 C CA . HIS A 1 291 ? -5.580 -4.784 21.960 1.00 98.56 291 HIS A CA 1
ATOM 2148 C C . HIS A 1 291 ? -6.305 -3.583 21.351 1.00 98.56 291 HIS A C 1
ATOM 2150 O O . HIS A 1 291 ? -5.768 -2.906 20.481 1.00 98.56 291 HIS A O 1
ATOM 2156 N N . PHE A 1 292 ? -7.503 -3.278 21.852 1.00 98.69 292 PHE A N 1
ATOM 2157 C CA . PHE A 1 292 ? -8.392 -2.302 21.228 1.00 98.69 292 PHE A CA 1
ATOM 2158 C C . PHE A 1 292 ? -8.760 -1.158 22.163 1.00 98.69 292 PHE A C 1
ATOM 2160 O O . PHE A 1 292 ? -9.037 -1.371 23.349 1.00 98.69 292 PHE A O 1
ATOM 2167 N N . TYR A 1 293 ? -8.877 0.042 21.603 1.00 98.69 293 TYR A N 1
ATOM 2168 C CA . TYR A 1 293 ? -9.569 1.149 22.247 1.00 98.69 293 TYR A CA 1
ATOM 2169 C C . TYR A 1 293 ? -10.797 1.541 21.434 1.00 98.69 293 TYR A C 1
ATOM 2171 O O . TYR A 1 293 ? -10.684 2.070 20.335 1.00 98.69 293 TYR A O 1
ATOM 2179 N N . ILE A 1 294 ? -11.977 1.271 21.990 1.00 98.69 294 ILE A N 1
ATOM 2180 C CA . ILE A 1 294 ? -13.263 1.602 21.373 1.00 98.69 294 ILE A CA 1
ATOM 2181 C C . ILE A 1 294 ? -13.868 2.719 22.217 1.00 98.69 294 ILE A C 1
ATOM 2183 O O . ILE A 1 294 ? -14.455 2.469 23.275 1.00 98.69 294 ILE A O 1
ATOM 2187 N N . GLN A 1 295 ? -13.597 3.964 21.830 1.00 98.38 295 GLN A N 1
ATOM 2188 C CA . GLN A 1 295 ? -13.688 5.106 22.735 1.00 98.38 295 GLN A CA 1
ATOM 2189 C C . GLN A 1 295 ? -15.116 5.379 23.207 1.00 98.38 295 GLN A C 1
ATOM 2191 O O . GLN A 1 295 ? -15.375 5.395 24.417 1.00 98.38 295 GLN A O 1
ATOM 2196 N N . ASP A 1 296 ? -16.037 5.584 22.272 1.00 97.75 296 ASP A N 1
ATOM 2197 C CA . ASP A 1 296 ? -17.415 5.994 22.541 1.00 97.75 296 ASP A CA 1
ATOM 2198 C C . ASP A 1 296 ? -18.430 4.860 22.345 1.00 97.75 296 ASP A C 1
ATOM 2200 O O . ASP A 1 296 ? -18.197 3.907 21.606 1.00 97.75 296 ASP A O 1
ATOM 2204 N N . GLY A 1 297 ? -19.588 4.996 22.997 1.00 96.69 297 GLY A N 1
ATOM 2205 C CA . GLY A 1 297 ? -20.677 4.016 22.954 1.00 96.69 297 GLY A CA 1
ATOM 2206 C C . GLY A 1 297 ? -21.386 3.877 21.602 1.00 96.69 297 GLY A C 1
ATOM 2207 O O . GLY A 1 297 ? -22.249 3.014 21.478 1.00 96.69 297 GLY A O 1
ATOM 2208 N N . GLY A 1 298 ? -21.068 4.720 20.613 1.00 97.12 298 GLY A N 1
ATOM 2209 C CA . GLY A 1 298 ? -21.578 4.593 19.249 1.00 97.12 298 GLY A CA 1
ATOM 2210 C C . GLY A 1 298 ? -20.690 3.737 18.348 1.00 97.12 298 GLY A C 1
ATOM 2211 O O . GLY A 1 298 ? -21.127 3.387 17.256 1.00 97.12 298 GLY A O 1
ATOM 2212 N N . SER A 1 299 ? -19.468 3.422 18.782 1.00 98.75 299 SER A N 1
ATOM 2213 C CA . SER A 1 299 ? -18.492 2.678 17.988 1.00 98.75 299 SER A CA 1
ATOM 2214 C C . SER A 1 299 ? -18.495 1.183 18.329 1.00 98.75 299 SER A C 1
ATOM 2216 O O . SER A 1 299 ? -18.678 0.796 19.490 1.00 98.75 299 SER A O 1
ATOM 2218 N N . GLU A 1 300 ? -18.264 0.337 17.326 1.00 98.75 300 GLU A N 1
ATOM 2219 C CA . GLU A 1 300 ? -18.317 -1.123 17.447 1.00 98.75 300 GLU A CA 1
ATOM 2220 C C . GLU A 1 300 ? -17.169 -1.820 16.702 1.00 98.75 300 GLU A C 1
ATOM 2222 O O . GLU A 1 300 ? -16.881 -1.531 15.543 1.00 98.75 300 GLU A O 1
ATOM 2227 N N . LEU A 1 301 ? -16.540 -2.794 17.363 1.00 98.75 301 LEU A N 1
ATOM 2228 C CA . LEU A 1 301 ? -15.626 -3.748 16.738 1.00 98.75 301 LEU A CA 1
ATOM 2229 C C . LEU A 1 301 ? -16.260 -5.141 16.750 1.00 98.75 301 LEU A C 1
ATOM 2231 O O . LEU A 1 301 ? -16.599 -5.659 17.815 1.00 98.75 301 LEU A O 1
ATOM 2235 N N . ILE A 1 302 ? -16.373 -5.761 15.580 1.00 98.81 302 ILE A N 1
ATOM 2236 C CA . ILE A 1 302 ? -16.913 -7.107 15.389 1.00 98.81 302 ILE A CA 1
ATOM 2237 C C . ILE A 1 302 ? -15.751 -8.047 15.068 1.00 98.81 302 ILE A C 1
ATOM 2239 O O . ILE A 1 302 ? -15.073 -7.875 14.058 1.00 98.81 302 ILE A O 1
ATOM 2243 N N . LEU A 1 303 ? -15.523 -9.060 15.900 1.00 98.62 303 LEU A N 1
ATOM 2244 C CA . LEU A 1 303 ? -14.506 -10.085 15.658 1.00 98.62 303 LEU A CA 1
ATOM 2245 C C . LEU A 1 303 ? -15.175 -11.364 15.172 1.00 98.62 303 LEU A C 1
ATOM 2247 O O . LEU A 1 303 ? -15.895 -12.002 15.935 1.00 98.62 303 LEU A O 1
ATOM 2251 N N . LYS A 1 304 ? -14.922 -11.756 13.926 1.00 98.50 304 LYS A N 1
ATOM 2252 C CA . LYS A 1 304 ? -15.309 -13.068 13.385 1.00 98.50 304 LYS A CA 1
ATOM 2253 C C . LYS A 1 304 ? -14.154 -14.074 13.423 1.00 98.50 304 LYS A C 1
ATOM 2255 O O . LYS A 1 304 ? -14.403 -15.274 13.408 1.00 98.50 304 LYS A O 1
ATOM 2260 N N . GLY A 1 305 ? -12.914 -13.593 13.487 1.00 97.38 305 GLY A N 1
ATOM 2261 C CA . GLY A 1 305 ? -11.712 -14.420 13.534 1.00 97.38 305 GLY A CA 1
ATOM 2262 C C . GLY A 1 305 ? -10.473 -13.635 13.964 1.00 97.38 305 GLY A C 1
ATOM 2263 O O . GLY A 1 305 ? -10.558 -12.463 14.333 1.00 97.38 305 GLY A O 1
ATOM 2264 N N . GLY A 1 306 ? -9.325 -14.308 13.906 1.00 97.31 306 GLY A N 1
ATOM 2265 C CA . GLY A 1 306 ? -8.005 -13.754 14.206 1.00 97.31 306 GLY A CA 1
ATOM 2266 C C . GLY A 1 306 ? -7.343 -14.341 15.454 1.00 97.31 306 GLY A C 1
ATOM 2267 O O . GLY A 1 306 ? -7.981 -15.031 16.252 1.00 97.31 306 GLY A O 1
ATOM 2268 N N . THR A 1 307 ? -6.049 -14.072 15.612 1.00 98.12 307 THR A N 1
ATOM 2269 C CA . THR A 1 307 ? -5.263 -14.431 16.796 1.00 98.12 307 THR A CA 1
ATOM 2270 C C . THR A 1 307 ? -4.797 -13.180 17.538 1.00 98.12 307 THR A C 1
ATOM 2272 O O . THR A 1 307 ? -4.618 -12.109 16.955 1.00 98.12 307 THR A O 1
ATOM 2275 N N . PHE A 1 308 ? -4.631 -13.302 18.855 1.00 98.31 308 PHE A N 1
ATOM 2276 C CA . PHE A 1 308 ? -4.355 -12.172 19.740 1.00 98.31 308 PHE A CA 1
ATOM 2277 C C . PHE A 1 308 ? -3.206 -12.513 20.677 1.00 98.31 308 PHE A C 1
ATOM 2279 O O . PHE A 1 308 ? -3.169 -13.596 21.270 1.00 98.31 308 PHE A O 1
ATOM 2286 N N . SER A 1 309 ? -2.272 -11.583 20.855 1.00 98.19 309 SER A N 1
ATOM 2287 C CA . SER A 1 309 ? -1.209 -11.731 21.849 1.00 98.19 309 SER A CA 1
ATOM 2288 C C . SER A 1 309 ? -1.796 -11.954 23.252 1.00 98.19 309 SER A C 1
ATOM 2290 O O . SER A 1 309 ? -2.656 -11.210 23.713 1.00 98.19 309 SER A O 1
ATOM 2292 N N . GLY A 1 310 ? -1.363 -13.009 23.947 1.00 95.44 310 GLY A N 1
ATOM 2293 C CA . GLY A 1 310 ? -1.978 -13.415 25.222 1.00 95.44 310 GLY A CA 1
ATOM 2294 C C . GLY A 1 310 ? -3.287 -14.209 25.078 1.00 95.44 310 GLY A C 1
ATOM 2295 O O . GLY A 1 310 ? -3.949 -14.488 26.077 1.00 95.44 310 GLY A O 1
ATOM 2296 N N . GLY A 1 311 ? -3.655 -14.603 23.858 1.00 93.69 311 GLY A N 1
ATOM 2297 C CA . GLY A 1 311 ? -4.741 -15.528 23.533 1.00 93.69 311 GLY A CA 1
ATOM 2298 C C . GLY A 1 311 ? -6.117 -14.875 23.430 1.00 93.69 311 GLY A C 1
ATOM 2299 O O . GLY A 1 311 ? -6.812 -15.075 22.441 1.00 93.69 311 GLY A O 1
ATOM 2300 N N . THR A 1 312 ? -6.526 -14.098 24.436 1.00 93.56 312 THR A N 1
ATOM 2301 C CA . THR A 1 312 ? -7.864 -13.475 24.463 1.00 93.56 312 THR A CA 1
ATOM 2302 C C . THR A 1 312 ? -7.812 -12.010 24.011 1.00 93.56 312 THR A C 1
ATOM 2304 O O . THR A 1 312 ? -7.014 -11.247 24.565 1.00 93.56 312 THR A O 1
ATOM 2307 N N . PRO A 1 313 ? -8.677 -11.572 23.072 1.00 96.75 313 PRO A N 1
ATOM 2308 C CA . PRO A 1 313 ? -8.781 -10.164 22.706 1.00 96.75 313 PRO A CA 1
ATOM 2309 C C . PRO A 1 313 ? -9.253 -9.322 23.897 1.00 96.75 313 PRO A C 1
ATOM 2311 O O . PRO A 1 313 ? -10.144 -9.711 24.652 1.00 96.75 313 PRO A O 1
ATOM 2314 N N . THR A 1 314 ? -8.679 -8.132 24.056 1.00 97.62 314 THR A N 1
ATOM 2315 C CA . THR A 1 314 ? -8.995 -7.223 25.167 1.00 97.62 314 THR A CA 1
ATOM 2316 C C . THR A 1 314 ? -9.297 -5.828 24.647 1.00 97.62 314 THR A C 1
ATOM 2318 O O . THR A 1 314 ? -8.677 -5.371 23.687 1.00 97.62 314 THR A O 1
ATOM 2321 N N . LYS A 1 315 ? -10.232 -5.130 25.301 1.00 97.88 315 LYS A N 1
ATOM 2322 C CA . LYS A 1 315 ? -10.594 -3.755 24.951 1.00 97.88 315 LYS A CA 1
ATOM 2323 C C . LYS A 1 315 ? -10.626 -2.820 26.155 1.00 97.88 315 LYS A C 1
ATOM 2325 O O . LYS A 1 315 ? -10.876 -3.251 27.280 1.00 97.88 315 LYS A O 1
ATOM 2330 N N . THR A 1 316 ? -10.450 -1.534 25.886 1.00 98.50 316 THR A N 1
ATOM 2331 C CA . THR A 1 316 ? -10.796 -0.427 26.784 1.00 98.50 316 THR A CA 1
ATOM 2332 C C . THR A 1 316 ? -11.761 0.537 26.086 1.00 98.50 316 THR A C 1
ATOM 2334 O O . THR A 1 316 ? -12.019 0.408 24.887 1.00 98.50 316 THR A O 1
ATOM 2337 N N . GLY A 1 317 ? -12.323 1.484 26.836 1.00 98.12 317 GLY A N 1
ATOM 2338 C CA . GLY A 1 317 ? -13.332 2.424 26.350 1.00 98.12 317 GLY A CA 1
ATOM 2339 C C . GLY A 1 317 ? -14.775 1.917 26.447 1.00 98.12 317 GLY A C 1
ATOM 2340 O O . GLY A 1 317 ? -15.051 0.776 26.847 1.00 98.12 317 GLY A O 1
ATOM 2341 N N . SER A 1 318 ? -15.705 2.823 26.135 1.00 98.25 318 SER A N 1
ATOM 2342 C CA . SER A 1 318 ? -17.145 2.627 26.343 1.00 98.25 318 SER A CA 1
ATOM 2343 C C . SER A 1 318 ? -17.866 1.940 25.182 1.00 98.25 318 SER A C 1
ATOM 2345 O O . SER A 1 318 ? -18.995 1.494 25.371 1.00 98.25 318 SER A O 1
ATOM 2347 N N . GLY A 1 319 ? -17.219 1.812 24.022 1.00 98.31 319 GLY A N 1
ATOM 2348 C CA . GLY A 1 319 ? -17.804 1.181 22.843 1.00 98.31 319 GLY A CA 1
ATOM 2349 C C . GLY A 1 319 ? -17.909 -0.337 22.926 1.00 98.31 319 GLY A C 1
ATOM 2350 O O . GLY A 1 319 ? -17.448 -0.979 23.881 1.00 98.31 319 GLY A O 1
ATOM 2351 N N . THR A 1 320 ? -18.531 -0.920 21.910 1.00 98.69 320 THR A N 1
ATOM 2352 C CA . THR A 1 320 ? -18.923 -2.332 21.899 1.00 98.69 320 THR A CA 1
ATOM 2353 C C . THR A 1 320 ? -17.851 -3.197 21.246 1.00 98.69 320 THR A C 1
ATOM 2355 O O . THR A 1 320 ? -17.351 -2.877 20.174 1.00 98.69 320 THR A O 1
ATOM 2358 N N . LEU A 1 321 ? -17.507 -4.313 21.894 1.00 98.25 321 LEU A N 1
ATOM 2359 C CA . LEU A 1 321 ? -16.733 -5.393 21.285 1.00 98.25 321 LEU A CA 1
ATOM 2360 C C . LEU A 1 321 ? -17.650 -6.606 21.134 1.00 98.25 321 LEU A C 1
ATOM 2362 O O . LEU A 1 321 ? -17.988 -7.247 22.131 1.00 98.25 321 LEU A O 1
ATOM 2366 N N . THR A 1 322 ? -18.025 -6.916 19.901 1.00 98.25 322 THR A N 1
ATOM 2367 C CA . THR A 1 322 ? -18.840 -8.078 19.549 1.00 98.25 322 THR A CA 1
ATOM 2368 C C . THR A 1 322 ? -17.909 -9.213 19.139 1.00 98.25 322 THR A C 1
ATOM 2370 O O . THR A 1 322 ? -17.423 -9.262 18.012 1.00 98.25 322 THR A O 1
ATOM 2373 N N . ASN A 1 323 ? -17.611 -10.115 20.076 1.00 96.06 323 ASN A N 1
ATOM 2374 C CA . ASN A 1 323 ? -16.737 -11.259 19.825 1.00 96.06 323 ASN A CA 1
ATOM 2375 C C . ASN A 1 323 ? -17.551 -12.484 19.380 1.00 96.06 323 ASN A C 1
ATOM 2377 O O . ASN A 1 323 ? -18.326 -13.024 20.167 1.00 96.06 323 ASN A O 1
ATOM 2381 N N . LEU A 1 324 ? -17.361 -12.908 18.131 1.00 96.00 324 LEU A N 1
ATOM 2382 C CA . LEU A 1 324 ? -18.011 -14.063 17.500 1.00 96.00 324 LEU A CA 1
ATOM 2383 C C . LEU A 1 324 ? -17.029 -15.218 17.241 1.00 96.00 324 LEU A C 1
ATOM 2385 O O . LEU A 1 324 ? -17.373 -16.166 16.538 1.00 96.00 324 LEU A O 1
ATOM 2389 N N . ILE A 1 325 ? -15.816 -15.140 17.794 1.00 89.69 325 ILE A N 1
ATOM 2390 C CA . ILE A 1 325 ? -14.820 -16.210 17.727 1.00 89.69 325 ILE A CA 1
ATOM 2391 C C . ILE A 1 325 ? -15.297 -17.351 18.636 1.00 89.69 325 ILE A C 1
ATOM 2393 O O . ILE A 1 325 ? -15.439 -17.159 19.846 1.00 89.69 325 ILE A O 1
ATOM 2397 N N . GLY A 1 326 ? -15.603 -18.500 18.027 1.00 70.25 326 GLY A N 1
ATOM 2398 C CA . GLY A 1 326 ? -16.039 -19.729 18.702 1.00 70.25 326 GLY A CA 1
ATOM 2399 C C . GLY A 1 326 ? -14.892 -20.591 19.206 1.00 70.25 326 GLY A C 1
ATOM 2400 O O . GLY A 1 326 ? -13.815 -20.572 18.570 1.00 70.25 326 GLY A O 1
#

Secondary structure (DSSP, 8-state):
-HHHHHHTSSPPPGGG--------TTPPPP---------TTS-GGGS--SSS---------------TT---SS-S-TTTT------PEE-SSSEEEETTEEEEEETTEEEEEEE-SSSTTEEE-TT--EEE-SHHHHHHHHHHT-SEEEESS-EEES--EE-SSS-EEEEE--TT-EEE-TT-EEEE-SSS-EEE-STT-EEEEEEEEE-BPTT-SSPBPSEEEEE-TT--SEEEEEEEEESEEEEETT-EEEEESEEEE-SSS-SEEEESS-EEEE-SEEEEPPTTS-SEEE-STT-EEEESS-EETTSS--EESSSEEEE---